Protein AF-A0A6V7Y7Z0-F1 (afdb_monomer_lite)

Organism: Meloidogyne enterolobii (NCBI:txid390850)

Structure (mmCIF, N/CA/C/O backbone):
data_AF-A0A6V7Y7Z0-F1
#
_entry.id   AF-A0A6V7Y7Z0-F1
#
loop_
_atom_site.group_PDB
_atom_site.id
_atom_site.type_symbol
_atom_site.label_atom_id
_atom_site.label_alt_id
_atom_site.label_comp_id
_atom_site.label_asym_id
_atom_site.label_entity_id
_atom_site.label_seq_id
_atom_site.pdbx_PDB_ins_code
_atom_site.Cartn_x
_atom_site.Cartn_y
_atom_site.Cartn_z
_atom_site.occupancy
_atom_site.B_iso_or_equiv
_atom_site.auth_seq_id
_atom_site.auth_comp_id
_atom_site.auth_asym_id
_atom_site.auth_atom_id
_atom_site.pdbx_PDB_model_num
ATOM 1 N N . MET A 1 1 ? 70.820 -43.235 -11.744 1.00 41.34 1 MET A N 1
ATOM 2 C CA . MET A 1 1 ? 70.240 -43.728 -13.013 1.00 41.34 1 MET A CA 1
ATOM 3 C C . MET A 1 1 ? 69.602 -45.081 -12.710 1.00 41.34 1 MET A C 1
ATOM 5 O O . MET A 1 1 ? 70.331 -46.052 -12.617 1.00 41.34 1 MET A O 1
ATOM 9 N N . VAL A 1 2 ? 68.327 -45.214 -12.329 1.00 32.12 2 VAL A N 1
ATOM 10 C CA . VAL A 1 2 ? 67.150 -44.321 -12.453 1.00 32.12 2 VAL A CA 1
ATOM 11 C C . VAL A 1 2 ? 66.688 -44.139 -13.906 1.00 32.12 2 VAL A C 1
ATOM 13 O O . VAL A 1 2 ? 67.214 -43.242 -14.552 1.00 32.12 2 VAL A O 1
ATOM 16 N N . ILE A 1 3 ? 65.681 -44.950 -14.305 1.00 35.16 3 ILE A N 1
ATOM 17 C CA . ILE A 1 3 ? 64.630 -44.730 -15.344 1.00 35.16 3 ILE A CA 1
ATOM 18 C C . ILE A 1 3 ? 65.169 -44.619 -16.805 1.00 35.16 3 ILE A C 1
ATOM 20 O O . ILE A 1 3 ? 66.215 -44.027 -17.017 1.00 35.16 3 ILE A O 1
ATOM 24 N N . LEU A 1 4 ? 64.599 -45.189 -17.885 1.00 36.03 4 LEU A N 1
ATOM 25 C CA . LEU A 1 4 ? 63.265 -45.729 -18.252 1.00 36.03 4 LEU A CA 1
ATOM 26 C C . LEU A 1 4 ? 63.458 -46.990 -19.154 1.00 36.03 4 LEU A C 1
ATOM 28 O O . LEU A 1 4 ? 64.389 -46.967 -19.951 1.00 36.03 4 LEU A O 1
ATOM 32 N N . VAL A 1 5 ? 62.765 -48.147 -19.130 1.00 39.31 5 VAL A N 1
ATOM 33 C CA . VAL A 1 5 ? 61.527 -48.704 -18.510 1.00 39.31 5 VAL A CA 1
ATOM 34 C C . VAL A 1 5 ? 60.230 -48.600 -19.353 1.00 39.31 5 VAL A C 1
ATOM 36 O O . VAL A 1 5 ? 59.645 -47.532 -19.426 1.00 39.31 5 VAL A O 1
ATOM 39 N N . LEU A 1 6 ? 59.727 -49.749 -19.857 1.00 35.59 6 LEU A N 1
ATOM 40 C CA . LEU A 1 6 ? 58.542 -49.958 -20.741 1.00 35.59 6 LEU A CA 1
ATOM 41 C C . LEU A 1 6 ? 58.759 -49.516 -22.209 1.00 35.59 6 LEU A C 1
ATOM 43 O O . LEU A 1 6 ? 59.281 -48.438 -22.451 1.00 35.59 6 LEU A O 1
ATOM 47 N N . ALA A 1 7 ? 58.460 -50.281 -23.270 1.00 37.00 7 ALA A N 1
ATOM 48 C CA . ALA A 1 7 ? 57.696 -51.525 -23.488 1.00 37.00 7 ALA A CA 1
ATOM 49 C C . ALA A 1 7 ? 56.153 -51.418 -23.447 1.00 37.00 7 ALA A C 1
ATOM 51 O O . ALA A 1 7 ? 55.533 -51.676 -22.422 1.00 37.00 7 ALA A O 1
ATOM 52 N N . LEU A 1 8 ? 55.564 -51.130 -24.617 1.00 34.47 8 LEU A N 1
ATOM 53 C CA . LEU A 1 8 ? 54.189 -51.431 -25.057 1.00 34.47 8 LEU A CA 1
ATOM 54 C C . LEU A 1 8 ? 54.272 -51.625 -26.590 1.00 34.47 8 LEU A C 1
ATOM 56 O O . LEU A 1 8 ? 54.704 -50.728 -27.302 1.00 34.47 8 LEU A O 1
ATOM 60 N N . ALA A 1 9 ? 54.190 -52.866 -27.071 1.00 34.31 9 ALA A N 1
ATOM 61 C CA . ALA A 1 9 ? 52.976 -53.473 -27.633 1.00 34.31 9 ALA A CA 1
ATOM 62 C C . ALA A 1 9 ? 52.676 -53.037 -29.085 1.00 34.31 9 ALA A C 1
ATOM 64 O O . ALA A 1 9 ? 52.135 -51.965 -29.334 1.00 34.31 9 ALA A O 1
ATOM 65 N N . ALA A 1 10 ? 52.991 -53.919 -30.041 1.00 41.44 10 ALA A N 1
ATOM 66 C CA . ALA A 1 10 ? 52.430 -53.870 -31.392 1.00 41.44 10 ALA A CA 1
ATOM 67 C C . ALA A 1 10 ? 50.951 -54.313 -31.371 1.00 41.44 10 ALA A C 1
ATOM 69 O O . ALA A 1 10 ? 50.526 -55.002 -30.438 1.00 41.44 10 ALA A O 1
ATOM 70 N N . PRO A 1 11 ? 50.187 -54.002 -32.429 1.00 41.03 11 PRO A N 1
ATOM 71 C CA . PRO A 1 11 ? 49.983 -55.060 -33.423 1.00 41.03 11 PRO A CA 1
ATOM 72 C C . PRO A 1 11 ? 50.151 -54.597 -34.880 1.00 41.03 11 PRO A C 1
ATOM 74 O O . PRO A 1 11 ? 50.163 -53.410 -35.193 1.00 41.03 11 PRO A O 1
ATOM 77 N N . LEU A 1 12 ? 50.241 -55.573 -35.789 1.00 49.00 12 LEU A N 1
ATOM 78 C CA . LEU A 1 12 ? 49.920 -55.365 -37.204 1.00 49.00 12 LEU A CA 1
ATOM 79 C C . LEU A 1 12 ? 48.412 -55.104 -37.354 1.00 49.00 12 LEU A C 1
ATOM 81 O O . LEU A 1 12 ? 47.634 -55.677 -36.596 1.00 49.00 12 LEU A O 1
ATOM 85 N N . GLN A 1 13 ? 48.056 -54.367 -38.415 1.00 44.72 13 GLN A N 1
ATOM 86 C CA . GLN A 1 13 ? 46.733 -54.101 -39.026 1.00 44.72 13 GLN A CA 1
ATOM 87 C C . GLN A 1 13 ? 46.497 -52.579 -39.133 1.00 44.72 13 GLN A C 1
ATOM 89 O O . GLN A 1 13 ? 46.635 -51.871 -38.146 1.00 44.72 13 GLN A O 1
ATOM 94 N N . ALA A 1 14 ? 46.168 -52.009 -40.295 1.00 41.22 14 ALA A N 1
ATOM 95 C CA . ALA A 1 14 ? 46.065 -52.602 -41.629 1.00 41.22 14 ALA A CA 1
ATOM 96 C C . ALA A 1 14 ? 46.715 -51.693 -42.681 1.00 41.22 14 ALA A C 1
ATOM 98 O O . ALA A 1 14 ? 46.620 -50.472 -42.604 1.00 41.22 14 ALA A O 1
ATOM 99 N N . ILE A 1 15 ? 47.331 -52.300 -43.701 1.00 50.62 15 ILE A N 1
ATOM 100 C CA . ILE A 1 15 ? 47.525 -51.608 -44.976 1.00 50.62 15 ILE A CA 1
ATOM 101 C C . ILE A 1 15 ? 46.141 -51.562 -45.615 1.00 50.62 15 ILE A C 1
ATOM 103 O O . ILE A 1 15 ? 45.630 -52.605 -46.036 1.00 50.62 15 ILE A O 1
ATOM 107 N N . GLU A 1 16 ? 45.527 -50.382 -45.662 1.00 51.97 16 GLU A N 1
ATOM 108 C CA . GLU A 1 16 ? 44.295 -50.188 -46.417 1.00 51.97 16 GLU A CA 1
ATOM 109 C C . GLU A 1 16 ? 44.571 -50.508 -47.886 1.00 51.97 16 GLU A C 1
ATOM 111 O O . GLU A 1 16 ? 45.252 -49.775 -48.605 1.00 51.97 16 GLU A O 1
ATOM 116 N N . ARG A 1 17 ? 44.042 -51.645 -48.346 1.00 51.94 17 ARG A N 1
ATOM 117 C CA . ARG A 1 17 ? 43.914 -51.897 -49.776 1.00 51.94 17 ARG A CA 1
ATOM 118 C C . ARG A 1 17 ? 42.907 -50.882 -50.292 1.00 51.94 17 ARG A C 1
ATOM 120 O O . ARG A 1 17 ? 41.715 -51.067 -50.054 1.00 51.94 17 ARG A O 1
ATOM 127 N N . LEU A 1 18 ? 43.399 -49.843 -50.972 1.00 58.41 18 LEU A N 1
ATOM 128 C CA . LEU A 1 18 ? 42.583 -48.903 -51.741 1.00 58.41 18 LEU A CA 1
ATOM 129 C C . LEU A 1 18 ? 41.488 -49.690 -52.461 1.00 58.41 18 LEU A C 1
ATOM 131 O O . LEU A 1 18 ? 41.782 -50.568 -53.279 1.00 58.41 18 LEU A O 1
ATOM 135 N N . SER A 1 19 ? 40.238 -49.438 -52.081 1.00 65.62 19 SER A N 1
ATOM 136 C CA . SER A 1 19 ? 39.100 -50.167 -52.616 1.00 65.62 19 SER A CA 1
ATOM 137 C C . SER A 1 19 ? 39.029 -49.905 -54.115 1.00 65.62 19 SER A C 1
ATOM 139 O O . SER A 1 19 ? 38.982 -48.758 -54.557 1.00 65.62 19 SER A O 1
ATOM 141 N N . ILE A 1 20 ? 39.060 -50.982 -54.905 1.00 69.44 20 ILE A N 1
ATOM 142 C CA . ILE A 1 20 ? 38.926 -50.884 -56.360 1.00 69.44 20 ILE A CA 1
ATOM 143 C C . ILE A 1 20 ? 37.585 -50.183 -56.620 1.00 69.44 20 ILE A C 1
ATOM 145 O O . ILE A 1 20 ? 36.557 -50.694 -56.160 1.00 69.44 20 ILE A O 1
ATOM 149 N N . PRO A 1 21 ? 37.570 -49.006 -57.275 1.00 70.06 21 PRO A N 1
ATOM 150 C CA . PRO A 1 21 ? 36.359 -48.213 -57.393 1.00 70.06 21 PRO A CA 1
ATOM 151 C C . PRO A 1 21 ? 35.306 -49.013 -58.151 1.00 70.06 21 PRO A C 1
ATOM 153 O O . PRO A 1 21 ? 35.575 -49.555 -59.222 1.00 70.06 21 PRO A O 1
ATOM 156 N N . GLN A 1 22 ? 34.100 -49.071 -57.585 1.00 75.75 22 GLN A N 1
ATOM 157 C CA . GLN A 1 22 ? 33.005 -49.913 -58.078 1.00 75.75 22 GLN A CA 1
ATOM 158 C C . GLN A 1 22 ? 32.595 -49.572 -59.525 1.00 75.75 22 GLN A C 1
ATOM 160 O O . GLN A 1 22 ? 32.042 -50.416 -60.225 1.00 75.75 22 GLN A O 1
ATOM 165 N N . TYR A 1 23 ? 32.943 -48.362 -59.975 1.00 78.88 23 TYR A N 1
ATOM 166 C CA . TYR A 1 23 ? 32.892 -47.907 -61.360 1.00 78.88 23 TYR A CA 1
ATOM 167 C C . TYR A 1 23 ? 34.239 -47.241 -61.712 1.00 78.88 23 TYR A C 1
ATOM 169 O O . TYR A 1 23 ? 34.466 -46.091 -61.325 1.00 78.88 23 TYR A O 1
ATOM 177 N N . PRO A 1 24 ? 35.171 -47.931 -62.398 1.00 77.94 24 PRO A N 1
ATOM 178 C CA . PRO A 1 24 ? 36.427 -47.323 -62.828 1.00 77.94 24 PRO A CA 1
ATOM 179 C C . PRO A 1 24 ? 36.167 -46.337 -63.975 1.00 77.94 24 PRO A C 1
ATOM 181 O O . PRO A 1 24 ? 35.828 -46.736 -65.089 1.00 77.94 24 PRO A O 1
ATOM 184 N N . MET A 1 25 ? 36.328 -45.039 -63.712 1.00 80.00 25 MET A N 1
ATOM 185 C CA . MET A 1 25 ? 36.209 -44.009 -64.748 1.00 80.00 25 MET A CA 1
ATOM 186 C C . MET A 1 25 ? 37.423 -44.044 -65.683 1.00 80.00 25 MET A C 1
ATOM 188 O O . MET A 1 25 ? 38.564 -43.931 -65.235 1.00 80.00 25 MET A O 1
ATOM 192 N N . ILE A 1 26 ? 37.175 -44.175 -66.987 1.00 79.31 26 ILE A N 1
ATOM 193 C CA . ILE A 1 26 ? 38.209 -44.128 -68.025 1.00 79.31 26 ILE A CA 1
ATOM 194 C C . ILE A 1 26 ? 38.273 -42.700 -68.573 1.00 79.31 26 ILE A C 1
ATOM 196 O O . ILE A 1 26 ? 37.369 -42.256 -69.277 1.00 79.31 26 ILE A O 1
ATOM 200 N N . CYS A 1 27 ? 39.348 -41.976 -68.264 1.00 77.75 27 CYS A N 1
ATOM 201 C CA . CYS A 1 27 ? 39.584 -40.642 -68.811 1.00 77.75 27 CYS A CA 1
ATOM 202 C C . CYS A 1 27 ? 40.038 -40.741 -70.276 1.00 77.75 27 CYS A C 1
ATOM 204 O O . CYS A 1 27 ? 41.195 -41.069 -70.544 1.00 77.75 27 CYS A O 1
ATOM 206 N N . GLN A 1 28 ? 39.149 -40.445 -71.229 1.00 74.69 28 GLN A N 1
ATOM 207 C CA . GLN A 1 28 ? 39.512 -40.354 -72.645 1.00 74.69 28 GLN A CA 1
ATOM 208 C C . GLN A 1 28 ? 40.431 -39.141 -72.866 1.00 74.69 28 GLN A C 1
ATOM 210 O O . GLN A 1 28 ? 40.042 -37.999 -72.643 1.00 74.69 28 GLN A O 1
ATOM 215 N N . THR A 1 29 ? 41.669 -39.393 -73.296 1.00 70.50 29 THR A N 1
ATOM 216 C CA . THR A 1 29 ? 42.688 -38.362 -73.586 1.00 70.50 29 THR A CA 1
ATOM 217 C C . THR A 1 29 ? 42.566 -37.765 -74.993 1.00 70.50 29 THR A C 1
ATOM 219 O O . THR A 1 29 ? 43.291 -36.838 -75.357 1.00 70.50 29 THR A O 1
ATOM 222 N N . GLU A 1 30 ? 41.646 -38.298 -75.791 1.00 67.62 30 GLU A N 1
ATOM 223 C CA . GLU A 1 30 ? 41.323 -37.850 -77.139 1.00 67.62 30 GLU A CA 1
ATOM 224 C C . GLU A 1 30 ? 40.559 -36.516 -77.089 1.00 67.62 30 GLU A C 1
ATOM 226 O O . GLU A 1 30 ? 39.599 -36.363 -76.335 1.00 67.62 30 GLU A O 1
ATOM 231 N N . LYS A 1 31 ? 40.993 -35.519 -77.871 1.00 64.88 31 LYS A N 1
ATOM 232 C CA . LYS A 1 31 ? 40.531 -34.125 -77.735 1.00 64.88 31 LYS A CA 1
ATOM 233 C C . LYS A 1 31 ? 39.130 -33.873 -78.312 1.00 64.88 31 LYS A C 1
ATOM 235 O O . LYS A 1 31 ? 38.984 -33.158 -79.302 1.00 64.88 31 LYS A O 1
ATOM 240 N N . GLN A 1 32 ? 38.089 -34.356 -77.638 1.00 64.00 32 GLN A N 1
ATOM 241 C CA . GLN A 1 32 ? 36.753 -33.764 -77.748 1.00 64.00 32 GLN A CA 1
ATOM 242 C C . GLN A 1 32 ? 36.715 -32.479 -76.906 1.00 64.00 32 GLN A C 1
ATOM 244 O O . GLN A 1 32 ? 36.566 -32.507 -75.686 1.00 64.00 32 GLN A O 1
ATOM 249 N N . SER A 1 33 ? 36.943 -31.334 -77.553 1.00 61.06 33 SER A N 1
ATOM 250 C CA . SER A 1 33 ? 37.270 -30.066 -76.890 1.00 61.06 33 SER A CA 1
ATOM 251 C C . SER A 1 33 ? 36.059 -29.332 -76.296 1.00 61.06 33 SER A C 1
ATOM 253 O O . SER A 1 33 ? 35.708 -28.240 -76.743 1.00 61.06 33 SER A O 1
ATOM 255 N N . THR A 1 34 ? 35.447 -29.894 -75.251 1.00 67.62 34 THR A N 1
ATOM 256 C CA . THR A 1 34 ? 34.579 -29.118 -74.348 1.00 67.62 34 THR A CA 1
ATOM 257 C C . THR A 1 34 ? 35.452 -28.330 -73.369 1.00 67.62 34 THR A C 1
ATOM 259 O O . THR A 1 34 ? 35.847 -28.815 -72.311 1.00 67.62 34 THR A O 1
ATOM 262 N N . LEU A 1 35 ? 35.828 -27.110 -73.763 1.00 73.31 35 LEU A N 1
ATOM 263 C CA . LEU A 1 35 ? 36.570 -26.196 -72.897 1.00 73.31 35 LEU A CA 1
ATOM 264 C C . LEU A 1 35 ? 35.603 -25.555 -71.893 1.00 73.31 35 LEU A C 1
ATOM 266 O O . LEU A 1 35 ? 34.873 -24.629 -72.236 1.00 73.31 35 LEU A O 1
ATOM 270 N N . TRP A 1 36 ? 35.620 -26.039 -70.655 1.00 70.69 36 TRP A N 1
ATOM 271 C CA . TRP A 1 36 ? 34.902 -25.418 -69.545 1.00 70.69 36 TRP A CA 1
ATOM 272 C C . TRP A 1 36 ? 35.808 -24.385 -68.872 1.00 70.69 36 TRP A C 1
ATOM 274 O O . TRP A 1 36 ? 36.784 -24.747 -68.215 1.00 70.69 36 TRP A O 1
ATOM 284 N N . SER A 1 37 ? 35.496 -23.099 -69.031 1.00 75.25 37 SER A N 1
ATOM 285 C CA . SER A 1 37 ? 36.007 -22.065 -68.131 1.00 75.25 37 SER A CA 1
ATOM 286 C C . SER A 1 37 ? 35.252 -22.129 -66.803 1.00 75.25 37 SER A C 1
ATOM 288 O O . SER A 1 37 ? 34.061 -22.448 -66.771 1.00 75.25 37 SER A O 1
ATOM 290 N N . LEU A 1 38 ? 35.921 -21.784 -65.702 1.00 76.44 38 LEU A N 1
ATOM 291 C CA . LEU A 1 38 ? 35.197 -21.389 -64.494 1.00 76.44 38 LEU A CA 1
ATOM 292 C C . LEU A 1 38 ? 34.403 -20.105 -64.820 1.00 76.44 38 LEU A C 1
ATOM 294 O O . LEU A 1 38 ? 34.874 -19.310 -65.639 1.00 76.44 38 LEU A O 1
ATOM 298 N N . PRO A 1 39 ? 33.209 -19.898 -64.239 1.00 75.31 39 PRO A N 1
ATOM 299 C CA . PRO A 1 39 ? 32.510 -18.625 -64.370 1.00 75.31 39 PRO A CA 1
ATOM 300 C C . PRO A 1 39 ? 33.326 -17.513 -63.701 1.00 75.31 39 PRO A C 1
ATOM 302 O O . PRO A 1 39 ? 33.939 -17.739 -62.655 1.00 75.31 39 PRO A O 1
ATOM 305 N N . ASP A 1 40 ? 33.317 -16.319 -64.291 1.00 74.81 40 ASP A N 1
ATOM 306 C CA . ASP A 1 40 ? 33.961 -15.149 -63.695 1.00 74.81 40 ASP A CA 1
ATOM 307 C C . ASP A 1 40 ? 33.332 -14.795 -62.337 1.00 74.81 40 ASP A C 1
ATOM 309 O O . ASP A 1 40 ? 32.132 -14.982 -62.111 1.00 74.81 40 ASP A O 1
ATOM 313 N N . MET A 1 41 ? 34.154 -14.258 -61.431 1.00 69.44 41 MET A N 1
ATOM 314 C CA . MET A 1 41 ? 33.727 -13.822 -60.100 1.00 69.44 41 MET A CA 1
ATOM 315 C C . MET A 1 41 ? 32.654 -12.732 -60.221 1.00 69.44 41 MET A C 1
ATOM 317 O O . MET A 1 41 ? 32.954 -11.599 -60.596 1.00 69.44 41 MET A O 1
ATOM 321 N N . THR A 1 42 ? 31.403 -13.043 -59.878 1.00 73.12 42 THR A N 1
ATOM 322 C CA . THR A 1 42 ? 30.334 -12.037 -59.830 1.00 73.12 42 THR A CA 1
ATOM 323 C C . THR A 1 42 ? 30.600 -11.031 -58.715 1.00 73.12 42 THR A C 1
ATOM 325 O O . THR A 1 42 ? 30.832 -11.438 -57.572 1.00 73.12 42 THR A O 1
ATOM 328 N N . ASP A 1 43 ? 30.501 -9.734 -59.019 1.00 73.94 43 ASP A N 1
ATOM 329 C CA . ASP A 1 43 ? 30.680 -8.663 -58.036 1.00 73.94 43 ASP A CA 1
ATOM 330 C C . ASP A 1 43 ? 29.840 -8.889 -56.772 1.00 73.94 43 ASP A C 1
ATOM 332 O O . ASP A 1 43 ? 28.630 -9.129 -56.818 1.00 73.94 43 ASP A O 1
ATOM 336 N N . CYS A 1 44 ? 30.489 -8.774 -55.612 1.00 70.88 44 CYS A N 1
ATOM 337 C CA . CYS A 1 44 ? 29.811 -8.886 -54.327 1.00 70.88 44 CYS A CA 1
ATOM 338 C C . CYS A 1 44 ? 28.761 -7.769 -54.193 1.00 70.88 44 CYS A C 1
ATOM 340 O O . CYS A 1 44 ? 29.135 -6.596 -54.301 1.00 70.88 44 CYS A O 1
ATOM 342 N N . PRO A 1 45 ? 27.487 -8.074 -53.869 1.00 70.56 45 PRO A N 1
ATOM 343 C CA . PRO A 1 45 ? 26.470 -7.045 -53.695 1.00 70.56 45 PRO A CA 1
ATOM 344 C C . PRO A 1 45 ? 26.909 -6.066 -52.603 1.00 70.56 45 PRO A C 1
ATOM 346 O O . PRO A 1 45 ? 27.194 -6.455 -51.467 1.00 70.56 45 PRO A O 1
ATOM 349 N N . ILE A 1 46 ? 27.001 -4.784 -52.959 1.00 67.69 46 ILE A N 1
ATOM 350 C CA . ILE A 1 46 ? 27.423 -3.724 -52.044 1.00 67.69 46 ILE A CA 1
ATOM 351 C C . ILE A 1 46 ? 26.229 -3.402 -51.133 1.00 67.69 46 ILE A C 1
ATOM 353 O O . ILE A 1 46 ? 25.240 -2.858 -51.623 1.00 67.69 46 ILE A O 1
ATOM 357 N N . PRO A 1 47 ? 26.277 -3.703 -49.818 1.00 58.69 47 PRO A N 1
ATOM 358 C CA . PRO A 1 47 ? 25.184 -3.350 -48.926 1.00 58.69 47 PRO A CA 1
ATOM 359 C C . PRO A 1 47 ? 25.125 -1.832 -48.777 1.00 58.69 47 PRO A C 1
ATOM 361 O O . PRO A 1 47 ? 26.007 -1.232 -48.162 1.00 58.69 47 PRO A O 1
ATOM 364 N N . SER A 1 48 ? 24.062 -1.227 -49.301 1.00 61.25 48 SER A N 1
ATOM 365 C CA . SER A 1 48 ? 23.736 0.181 -49.099 1.00 61.25 48 SER A CA 1
ATOM 366 C C . SER A 1 48 ? 22.626 0.374 -48.055 1.00 61.25 48 SER A C 1
ATOM 368 O O . SER A 1 48 ? 21.483 0.654 -48.414 1.00 61.25 48 SER A O 1
ATOM 370 N N . PRO A 1 49 ? 22.946 0.310 -46.754 1.00 55.22 49 PRO A N 1
ATOM 371 C CA . PRO A 1 49 ? 22.255 1.108 -45.760 1.00 55.22 49 PRO A CA 1
ATOM 372 C C . PRO A 1 49 ? 23.181 2.242 -45.308 1.00 55.22 49 PRO A C 1
ATOM 374 O O . PRO A 1 49 ? 24.272 2.016 -44.783 1.00 55.22 49 PRO A O 1
ATOM 377 N N . ASN A 1 50 ? 2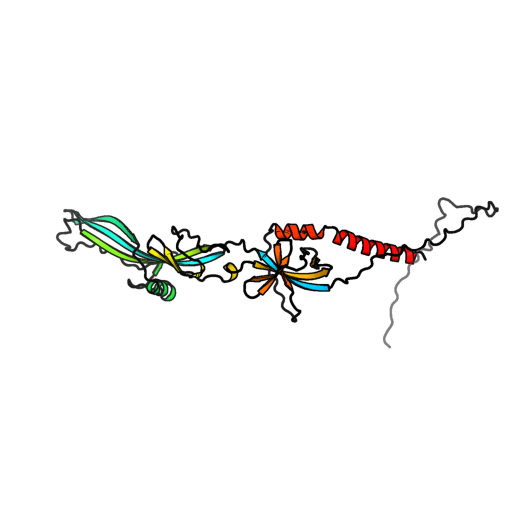2.735 3.483 -45.497 1.00 49.78 50 ASN A N 1
ATOM 378 C CA . ASN A 1 50 ? 23.402 4.660 -44.946 1.00 49.78 50 ASN A CA 1
ATOM 379 C C . ASN A 1 50 ? 23.063 4.765 -43.447 1.00 49.78 50 ASN A C 1
ATOM 381 O O . ASN A 1 50 ? 22.202 5.549 -43.053 1.00 49.78 50 ASN A O 1
ATOM 385 N N . ILE A 1 51 ? 23.665 3.893 -42.626 1.00 52.50 51 ILE A N 1
ATOM 386 C CA . ILE A 1 51 ? 23.381 3.780 -41.187 1.00 52.50 51 ILE A CA 1
ATOM 387 C C . ILE A 1 51 ? 23.938 5.015 -40.463 1.00 52.50 51 ILE A C 1
ATOM 389 O O . ILE A 1 51 ? 25.066 5.020 -39.974 1.00 52.50 51 ILE A O 1
ATOM 393 N N . SER A 1 52 ? 23.127 6.069 -40.380 1.00 54.84 52 SER A N 1
ATOM 394 C CA . SER A 1 52 ? 23.451 7.318 -39.681 1.00 54.84 52 SER A CA 1
ATOM 395 C C . SER A 1 52 ? 23.540 7.163 -38.159 1.00 54.84 52 SER A C 1
ATOM 397 O O . SER A 1 52 ? 24.101 8.029 -37.482 1.00 54.84 52 SER A O 1
ATOM 399 N N . HIS A 1 53 ? 22.969 6.091 -37.599 1.00 62.38 53 HIS A N 1
ATOM 400 C CA . HIS A 1 53 ? 22.780 5.921 -36.160 1.00 62.38 53 HIS A CA 1
ATOM 401 C C . HIS A 1 53 ? 23.258 4.544 -35.687 1.00 62.38 53 HIS A C 1
ATOM 403 O O . HIS A 1 53 ? 22.712 3.508 -36.055 1.00 62.38 53 HIS A O 1
ATOM 409 N N . VAL A 1 54 ? 24.288 4.543 -34.838 1.00 74.19 54 VAL A N 1
ATOM 410 C CA . VAL A 1 54 ? 24.779 3.345 -34.143 1.00 74.19 54 VAL A CA 1
ATOM 411 C C . VAL A 1 54 ? 23.906 3.101 -32.903 1.00 74.19 54 VAL A C 1
ATOM 413 O O . VAL A 1 54 ? 23.679 4.052 -32.151 1.00 74.19 54 VAL A O 1
ATOM 416 N N . PRO A 1 55 ? 23.431 1.866 -32.641 1.00 80.06 55 PRO A N 1
ATOM 417 C CA . PRO A 1 55 ? 22.607 1.569 -31.470 1.00 80.06 55 PRO A CA 1
ATOM 418 C C . PRO A 1 55 ? 23.356 1.832 -30.154 1.00 80.06 55 PRO A C 1
ATOM 420 O O . PRO A 1 55 ? 24.429 1.279 -29.907 1.00 80.06 55 PRO A O 1
ATOM 423 N N . ILE A 1 56 ? 22.770 2.654 -29.281 1.00 86.19 56 ILE A N 1
ATOM 424 C CA . ILE A 1 56 ? 23.381 3.085 -28.016 1.00 86.19 56 ILE A CA 1
ATOM 425 C C . ILE A 1 56 ? 22.912 2.173 -26.879 1.00 86.19 56 ILE A C 1
ATOM 427 O O . ILE A 1 56 ? 21.721 2.141 -26.572 1.00 86.19 56 ILE A O 1
ATOM 431 N N . SER A 1 57 ? 23.825 1.478 -26.196 1.00 87.38 57 SER A N 1
ATOM 432 C CA . SER A 1 57 ? 23.478 0.691 -25.002 1.00 87.38 57 SER A CA 1
ATOM 433 C C . SER A 1 57 ? 22.932 1.579 -23.873 1.00 87.38 57 SER A C 1
ATOM 435 O O . SER A 1 57 ? 23.624 2.475 -23.387 1.00 87.38 57 SER A O 1
ATOM 437 N N . GLN A 1 58 ? 21.704 1.309 -23.425 1.00 89.88 58 GLN A N 1
ATOM 438 C CA . GLN A 1 58 ? 21.005 2.033 -22.361 1.00 89.88 58 GLN A CA 1
ATOM 439 C C . GLN A 1 58 ? 20.300 1.058 -21.411 1.00 89.88 58 GLN A C 1
ATOM 441 O O . GLN A 1 58 ? 19.398 0.327 -21.815 1.00 89.88 58 GLN A O 1
ATOM 446 N N . THR A 1 59 ? 20.650 1.108 -20.126 1.00 91.75 59 THR A N 1
ATOM 447 C CA . THR A 1 59 ? 19.905 0.435 -19.053 1.00 91.75 59 THR A CA 1
ATOM 448 C C . THR A 1 59 ? 18.668 1.270 -18.692 1.00 91.75 59 THR A C 1
ATOM 450 O O . THR A 1 59 ? 18.814 2.431 -18.297 1.00 91.75 59 THR A O 1
ATOM 453 N N . ARG A 1 60 ? 17.455 0.710 -18.776 1.00 92.44 60 ARG A N 1
ATOM 454 C CA . ARG A 1 60 ? 16.207 1.393 -18.375 1.00 92.44 60 ARG A CA 1
ATOM 455 C C . ARG A 1 60 ? 15.546 0.688 -17.188 1.00 92.44 60 ARG A C 1
ATOM 457 O O . ARG A 1 60 ? 15.425 -0.535 -17.150 1.00 92.44 60 ARG A O 1
ATOM 464 N N . ASN A 1 61 ? 15.106 1.471 -16.203 1.00 93.75 61 ASN A N 1
ATOM 465 C CA . ASN A 1 61 ? 14.035 1.044 -15.300 1.00 93.75 61 ASN A CA 1
ATOM 466 C C . ASN A 1 61 ? 12.726 1.139 -16.098 1.00 93.75 61 ASN A C 1
ATOM 468 O O . ASN A 1 61 ? 12.496 2.190 -16.700 1.00 93.75 61 ASN A O 1
ATOM 472 N N . VAL A 1 62 ? 11.882 0.106 -16.084 1.00 92.81 62 VAL A N 1
ATOM 473 C CA . VAL A 1 62 ? 10.553 0.137 -16.727 1.00 92.81 62 VAL A CA 1
ATOM 474 C C . VAL A 1 62 ? 9.471 0.029 -15.653 1.00 92.81 62 VAL A C 1
ATOM 476 O O . VAL A 1 62 ? 9.647 -0.659 -14.642 1.00 92.81 62 VAL A O 1
ATOM 479 N N . TYR A 1 63 ? 8.375 0.749 -15.868 1.00 92.50 63 TYR A N 1
ATOM 480 C CA . TYR A 1 63 ? 7.238 0.889 -14.973 1.00 92.50 63 TYR A CA 1
ATOM 481 C C . TYR A 1 63 ? 5.940 0.700 -15.772 1.00 92.50 63 TYR A C 1
ATOM 483 O O . TYR A 1 63 ? 5.814 1.231 -16.878 1.00 92.50 63 TYR A O 1
ATOM 491 N N . MET A 1 64 ? 4.973 -0.018 -15.202 1.00 91.25 64 MET A N 1
ATOM 492 C CA . MET A 1 64 ? 3.610 -0.116 -15.741 1.00 91.25 64 MET A CA 1
ATOM 493 C C . MET A 1 64 ? 2.664 0.814 -14.978 1.00 91.25 64 MET A C 1
ATOM 495 O O . MET A 1 64 ? 3.012 1.283 -13.893 1.00 91.25 64 MET A O 1
ATOM 499 N N . LEU A 1 65 ? 1.497 1.115 -15.554 1.00 91.12 65 LEU A N 1
ATOM 500 C CA . LEU A 1 65 ? 0.434 1.828 -14.839 1.00 91.12 65 LEU A CA 1
ATOM 501 C C . LEU A 1 65 ? 0.010 1.032 -13.599 1.00 91.12 65 LEU A C 1
ATOM 503 O O . LEU A 1 65 ? 0.023 -0.194 -13.616 1.00 91.12 65 LEU A O 1
ATOM 507 N N . ASN A 1 66 ? -0.344 1.734 -12.529 1.00 90.44 66 ASN A N 1
ATOM 508 C CA . ASN A 1 66 ? -0.736 1.117 -11.273 1.00 90.44 66 ASN A CA 1
ATOM 509 C C . ASN A 1 66 ? -2.222 0.730 -11.292 1.00 90.44 66 ASN A C 1
ATOM 511 O O . ASN A 1 66 ? -3.092 1.572 -11.083 1.00 90.44 66 ASN A O 1
ATOM 515 N N . ASP A 1 67 ? -2.490 -0.544 -11.566 1.00 87.19 67 ASP A N 1
ATOM 516 C CA . ASP A 1 67 ? -3.810 -1.185 -11.543 1.00 87.19 67 ASP A CA 1
ATOM 517 C C . ASP A 1 67 ? -4.010 -2.106 -10.320 1.00 87.19 67 ASP A C 1
ATOM 519 O O . ASP A 1 67 ? -5.072 -2.708 -10.154 1.00 87.19 67 ASP A O 1
ATOM 523 N N . LEU A 1 68 ? -3.010 -2.200 -9.435 1.00 88.00 68 LEU A N 1
ATOM 524 C CA . LEU A 1 68 ? -3.006 -3.138 -8.315 1.00 88.00 68 LEU A CA 1
ATOM 525 C C . LEU A 1 68 ? -3.996 -2.755 -7.206 1.00 88.00 68 LEU A C 1
ATOM 527 O O . LEU A 1 68 ? -4.152 -1.587 -6.840 1.00 88.00 68 LEU A O 1
ATOM 531 N N . GLU A 1 69 ? -4.606 -3.777 -6.607 1.00 88.94 69 GLU A N 1
ATOM 532 C CA . GLU A 1 69 ? -5.333 -3.664 -5.344 1.00 88.94 69 GLU A CA 1
ATOM 533 C C . GLU A 1 69 ? -4.348 -3.743 -4.167 1.00 88.94 69 GLU A C 1
ATOM 535 O O . GLU A 1 69 ? -3.662 -4.747 -3.964 1.00 88.94 69 GLU A O 1
ATOM 540 N N . TYR A 1 70 ? -4.270 -2.678 -3.370 1.00 90.00 70 TYR A N 1
ATOM 541 C CA . TYR A 1 70 ? -3.413 -2.612 -2.190 1.00 90.00 70 TYR A CA 1
ATOM 542 C C . TYR A 1 70 ? -4.185 -3.019 -0.935 1.00 90.00 70 TYR A C 1
ATOM 544 O O . TYR A 1 70 ? -4.779 -2.172 -0.265 1.00 90.00 70 TYR A O 1
ATOM 552 N N . THR A 1 71 ? -4.136 -4.305 -0.587 1.00 91.50 71 THR A N 1
ATOM 553 C CA . THR A 1 71 ? -4.563 -4.797 0.730 1.00 91.50 71 THR A CA 1
ATOM 554 C C . THR A 1 71 ? -3.543 -4.408 1.799 1.00 91.50 71 THR A C 1
ATOM 556 O O . THR A 1 71 ? -2.424 -4.922 1.833 1.00 91.50 71 THR A O 1
ATOM 559 N N . THR A 1 72 ? -3.942 -3.532 2.719 1.00 93.06 72 THR A N 1
ATOM 560 C CA . THR A 1 72 ? -3.169 -3.195 3.923 1.00 93.06 72 THR A CA 1
ATOM 561 C C . THR A 1 72 ? -3.774 -3.810 5.173 1.00 93.06 72 THR A C 1
ATOM 563 O O . THR A 1 72 ? -4.992 -3.924 5.306 1.00 93.06 72 THR A O 1
ATOM 566 N N . GLN A 1 73 ? -2.907 -4.195 6.112 1.00 93.50 73 GLN A N 1
ATOM 567 C CA . GLN A 1 73 ? -3.328 -4.604 7.448 1.00 93.50 73 GLN A CA 1
ATOM 568 C C . GLN A 1 73 ? -3.552 -3.357 8.309 1.00 93.50 73 GLN A C 1
ATOM 570 O O . GLN A 1 73 ? -2.698 -2.471 8.390 1.00 93.50 73 GLN A O 1
ATOM 575 N N . GLY A 1 74 ? -4.702 -3.307 8.966 1.00 94.06 74 GLY A N 1
ATOM 576 C CA . GLY A 1 74 ? -5.090 -2.271 9.908 1.00 94.06 74 GLY A CA 1
ATOM 577 C C . GLY A 1 74 ? -5.693 -2.860 11.178 1.00 94.06 74 GLY A C 1
ATOM 578 O O . GLY A 1 74 ? -5.741 -4.074 11.379 1.00 94.06 74 GLY A O 1
ATOM 579 N N . TRP A 1 75 ? -6.180 -1.970 12.030 1.00 95.12 75 TRP A N 1
ATOM 580 C CA . TRP A 1 75 ? -6.888 -2.282 13.263 1.00 95.12 75 TRP A CA 1
ATOM 581 C C . TRP A 1 75 ? -8.243 -1.584 13.267 1.00 95.12 75 TRP A C 1
ATOM 583 O O . TRP A 1 75 ? -8.334 -0.410 12.906 1.00 95.12 75 TRP A O 1
ATOM 593 N N . ALA A 1 76 ? -9.277 -2.287 13.718 1.00 94.81 76 ALA A N 1
ATOM 594 C CA . ALA A 1 76 ? -10.569 -1.697 14.038 1.00 94.81 76 ALA A CA 1
ATOM 595 C C . ALA A 1 76 ? -10.729 -1.595 15.555 1.00 94.81 76 ALA A C 1
ATOM 597 O O . ALA A 1 76 ? -10.588 -2.586 16.273 1.00 94.81 76 ALA A O 1
ATOM 598 N N . CYS A 1 77 ? -11.045 -0.395 16.029 1.00 95.19 77 CYS A N 1
ATOM 599 C CA . CYS A 1 77 ? -11.399 -0.099 17.408 1.00 95.19 77 CYS A CA 1
ATOM 600 C C . CYS A 1 77 ? -12.915 0.118 17.497 1.00 95.19 77 CYS A C 1
ATOM 602 O O . CYS A 1 77 ? -13.463 0.994 16.824 1.00 95.19 77 CYS A O 1
ATOM 604 N N . ARG A 1 78 ? -13.591 -0.657 18.349 1.00 94.06 78 ARG A N 1
ATOM 605 C CA . ARG A 1 78 ? -15.020 -0.514 18.674 1.00 94.06 78 ARG A CA 1
ATOM 606 C C . ARG A 1 78 ? -15.207 -0.433 20.187 1.00 94.06 78 ARG A C 1
ATOM 608 O O . ARG A 1 78 ? -14.447 -1.032 20.944 1.00 94.06 78 ARG A O 1
ATOM 615 N N . LYS A 1 79 ? -16.265 0.242 20.631 1.00 94.75 79 LYS A N 1
ATOM 616 C CA . LYS A 1 79 ? -16.727 0.247 22.025 1.00 94.75 79 LYS A CA 1
ATOM 617 C C . LYS A 1 79 ? -18.201 -0.119 22.012 1.00 94.75 79 LYS A C 1
ATOM 619 O O . LYS A 1 79 ? -18.999 0.604 21.436 1.00 94.75 79 LYS A O 1
ATOM 624 N N . ILE A 1 80 ? -18.553 -1.278 22.559 1.00 93.31 80 ILE A N 1
ATOM 625 C CA . ILE A 1 80 ? -19.916 -1.810 22.489 1.00 93.31 80 ILE A CA 1
ATOM 626 C C . ILE A 1 80 ? -20.563 -1.753 23.865 1.00 93.31 80 ILE A C 1
ATOM 628 O O . ILE A 1 80 ? -20.093 -2.391 24.809 1.00 93.31 80 ILE A O 1
ATOM 632 N N . ARG A 1 81 ? -21.683 -1.035 23.951 1.00 92.88 81 ARG A N 1
ATOM 633 C CA . ARG A 1 81 ? -22.598 -1.042 25.090 1.00 92.88 81 ARG A CA 1
ATOM 634 C C . ARG A 1 81 ? -23.611 -2.164 24.899 1.00 92.88 81 ARG A C 1
ATOM 636 O O . ARG A 1 81 ? -24.373 -2.153 23.937 1.00 92.88 81 ARG A O 1
ATOM 643 N N . LYS A 1 82 ? -23.610 -3.151 25.796 1.00 91.56 82 LYS A N 1
ATOM 644 C CA . LYS A 1 82 ? -24.590 -4.248 25.827 1.00 91.56 82 LYS A CA 1
ATOM 645 C C . LYS A 1 82 ? -25.609 -3.979 26.930 1.00 91.56 82 LYS A C 1
ATOM 647 O O . LYS A 1 82 ? -25.212 -3.789 28.081 1.00 91.56 82 LYS A O 1
ATOM 652 N N . THR A 1 83 ? -26.895 -4.009 26.588 1.00 89.81 83 THR A N 1
ATOM 653 C CA . THR A 1 83 ? -28.002 -3.790 27.532 1.00 89.81 83 THR A CA 1
ATOM 654 C C . THR A 1 83 ? -28.737 -5.104 27.787 1.00 89.81 83 THR A C 1
ATOM 656 O O . THR A 1 83 ? -29.322 -5.683 26.868 1.00 89.81 83 THR A O 1
ATOM 659 N N . LEU A 1 84 ? -28.725 -5.565 29.040 1.00 89.69 84 LEU A N 1
ATOM 660 C CA . LEU A 1 84 ? -29.582 -6.648 29.528 1.00 89.69 84 LEU A CA 1
ATOM 661 C C . LEU A 1 84 ? -30.745 -6.067 30.333 1.00 89.69 84 LEU A C 1
ATOM 663 O O . LEU A 1 84 ? -30.554 -5.214 31.200 1.00 89.69 84 LEU A O 1
ATOM 667 N N . ARG A 1 85 ? -31.938 -6.608 30.110 1.00 88.38 85 ARG A N 1
ATOM 668 C CA . ARG A 1 85 ? -33.051 -6.550 31.054 1.00 88.38 85 ARG A CA 1
ATOM 669 C C . ARG A 1 85 ? -32.930 -7.709 32.025 1.00 88.38 85 ARG A C 1
ATOM 671 O O . ARG A 1 85 ? -32.716 -8.836 31.591 1.00 88.38 85 ARG A O 1
ATOM 678 N N . LYS A 1 86 ? -33.102 -7.448 33.318 1.00 86.19 86 LYS A N 1
ATOM 679 C CA . LYS A 1 86 ? -33.210 -8.486 34.344 1.00 86.19 86 LYS A CA 1
ATOM 680 C C . LYS A 1 86 ? -34.465 -8.330 35.190 1.00 86.19 86 LYS A C 1
ATOM 682 O O . LYS A 1 86 ? -34.877 -7.218 35.532 1.00 86.19 86 LYS A O 1
ATOM 687 N N . PHE A 1 87 ? -35.036 -9.473 35.533 1.00 83.62 87 PHE A N 1
ATOM 688 C CA . PHE A 1 87 ? -36.207 -9.657 36.382 1.00 83.62 87 PHE A CA 1
ATOM 689 C C . PHE A 1 87 ? -35.971 -10.892 37.265 1.00 83.62 87 PHE A C 1
ATOM 691 O O . PHE A 1 87 ? -35.131 -11.740 36.957 1.00 83.62 87 PHE A O 1
ATOM 698 N N . THR A 1 88 ? -36.686 -11.014 38.380 1.00 83.44 88 THR A N 1
ATOM 699 C CA . THR A 1 88 ? -36.649 -12.216 39.222 1.00 83.44 88 THR A CA 1
ATOM 700 C C . THR A 1 88 ? -38.065 -12.686 39.509 1.00 83.44 88 THR A C 1
ATOM 702 O O . THR A 1 88 ? -38.900 -11.911 39.976 1.00 83.44 88 THR A O 1
ATOM 705 N N . THR A 1 89 ? -38.333 -13.965 39.251 1.00 78.56 89 THR A N 1
ATOM 706 C CA . THR A 1 89 ? -39.634 -14.575 39.545 1.00 78.56 89 THR A CA 1
ATOM 707 C C . THR A 1 89 ? -39.903 -14.632 41.052 1.00 78.56 89 THR A C 1
ATOM 709 O O . THR A 1 89 ? -38.987 -14.583 41.874 1.00 78.56 89 THR A O 1
ATOM 712 N N . LEU A 1 90 ? -41.168 -14.857 41.423 1.00 75.44 90 LEU A N 1
ATOM 713 C CA . LEU A 1 90 ? -41.568 -15.151 42.807 1.00 75.44 90 LEU A CA 1
ATOM 714 C C . LEU A 1 90 ? -40.847 -16.389 43.393 1.00 75.44 90 LEU A C 1
ATOM 716 O O . LEU A 1 90 ? -40.693 -16.504 44.602 1.00 75.44 90 LEU A O 1
ATOM 720 N N . SER A 1 91 ? -40.378 -17.297 42.529 1.00 77.88 91 SER A N 1
ATOM 721 C CA . SER A 1 91 ? -39.565 -18.477 42.859 1.00 77.88 91 SER A CA 1
ATOM 722 C C . SER A 1 91 ? -38.048 -18.208 42.909 1.00 77.88 91 SER A C 1
ATOM 724 O O . SER A 1 91 ? -37.261 -19.151 42.912 1.00 77.88 91 SER A O 1
ATOM 726 N N . ASN A 1 92 ? -37.631 -16.936 42.943 1.00 73.75 92 ASN A N 1
ATOM 727 C CA . ASN A 1 92 ? -36.238 -16.474 42.961 1.00 73.75 92 ASN A CA 1
ATOM 728 C C . ASN A 1 92 ? -35.380 -16.935 41.758 1.00 73.75 92 ASN A C 1
ATOM 730 O O . ASN A 1 92 ? -34.157 -17.034 41.858 1.00 73.75 92 ASN A O 1
ATOM 734 N N . VAL A 1 93 ? -36.004 -17.208 40.606 1.00 81.19 93 VAL A N 1
ATOM 735 C CA . VAL A 1 93 ? -35.293 -17.535 39.361 1.00 81.19 93 VAL A CA 1
ATOM 736 C C . VAL A 1 93 ? -34.989 -16.232 38.609 1.00 81.19 93 VAL A C 1
ATOM 738 O O . VAL A 1 93 ? -35.923 -15.480 38.310 1.00 81.19 93 VAL A O 1
ATOM 741 N N . PRO A 1 94 ? -33.715 -15.929 38.294 1.00 79.19 94 PRO A N 1
ATOM 742 C CA . PRO A 1 94 ? -33.363 -14.759 37.500 1.00 79.19 94 PRO A CA 1
ATOM 743 C C . PRO A 1 94 ? -33.678 -14.995 36.017 1.00 79.19 94 PRO A C 1
ATOM 745 O O . PRO A 1 94 ? -33.247 -15.985 35.428 1.00 79.19 94 PRO A O 1
ATOM 748 N N . ILE A 1 95 ? -34.391 -14.052 35.404 1.00 83.44 95 ILE A N 1
ATOM 749 C CA . ILE A 1 95 ? -34.640 -13.996 33.961 1.00 83.44 95 ILE A CA 1
ATOM 750 C C . ILE A 1 95 ? -33.831 -12.824 33.405 1.00 83.44 95 ILE A C 1
ATOM 752 O O . ILE A 1 95 ? -33.954 -11.705 33.902 1.00 83.44 95 ILE A O 1
ATOM 756 N N . ASN A 1 96 ? -33.002 -13.090 32.393 1.00 86.62 96 ASN A N 1
ATOM 757 C CA . ASN A 1 96 ? -32.152 -12.100 31.732 1.00 86.62 96 ASN A CA 1
ATOM 758 C C . ASN A 1 96 ? -32.458 -12.077 30.228 1.00 86.62 96 ASN A C 1
ATOM 760 O O . ASN A 1 96 ? -32.312 -13.100 29.562 1.00 86.62 96 ASN A O 1
ATOM 764 N N . GLU A 1 97 ? -32.831 -10.918 29.693 1.00 85.25 97 GLU A N 1
ATOM 765 C CA . GLU A 1 97 ? -33.187 -10.720 28.285 1.00 85.25 97 GLU A CA 1
ATOM 766 C C . GLU A 1 97 ? -32.217 -9.730 27.609 1.00 85.25 97 GLU A C 1
ATOM 768 O O . GLU A 1 97 ? -32.029 -8.617 28.115 1.00 85.25 97 GLU A O 1
ATOM 773 N N . PRO A 1 98 ? -31.583 -10.082 26.474 1.00 85.19 98 PRO A N 1
ATOM 774 C CA . PRO A 1 98 ? -30.784 -9.143 25.690 1.00 85.19 98 PRO A CA 1
ATOM 775 C C . PRO A 1 98 ? -31.687 -8.143 24.964 1.00 85.19 98 PRO A C 1
ATOM 777 O O . PRO A 1 98 ? -32.429 -8.510 24.060 1.00 85.19 98 PRO A O 1
ATOM 780 N N . VAL A 1 99 ? -31.593 -6.867 25.348 1.00 84.56 99 VAL A N 1
ATOM 781 C CA . VAL A 1 99 ? -32.358 -5.772 24.723 1.00 84.56 99 VAL A CA 1
ATOM 782 C C . VAL A 1 99 ? -31.690 -5.319 23.427 1.00 84.56 99 VAL A C 1
ATOM 784 O O . VAL A 1 99 ? -32.359 -5.036 22.439 1.00 84.56 99 VAL A O 1
ATOM 787 N N . GLY A 1 100 ? -30.358 -5.248 23.430 1.00 84.31 100 GLY A N 1
ATOM 788 C CA . GLY A 1 100 ? -29.581 -4.834 22.270 1.00 84.31 100 GLY A CA 1
ATOM 789 C C . GLY A 1 100 ? -28.113 -4.560 22.582 1.00 84.31 100 GLY A C 1
ATOM 790 O O . GLY A 1 100 ? -27.666 -4.599 23.735 1.00 84.31 100 GLY A O 1
ATOM 791 N N . SER A 1 101 ? -27.369 -4.267 21.520 1.00 88.69 101 SER A N 1
ATOM 792 C CA . SER A 1 101 ? -25.976 -3.830 21.564 1.00 88.69 101 SER A CA 1
ATOM 793 C C . SER A 1 101 ? -25.779 -2.618 20.663 1.00 88.69 101 SER A C 1
ATOM 795 O O . SER A 1 101 ? -26.143 -2.660 19.490 1.00 88.69 101 SER A O 1
ATOM 797 N N . GLU A 1 102 ? -25.170 -1.572 21.201 1.00 92.19 102 GLU A N 1
ATOM 798 C CA . GLU A 1 102 ? -24.946 -0.285 20.545 1.00 92.19 102 GLU A CA 1
ATOM 799 C C . GLU A 1 102 ? -23.440 -0.030 20.432 1.00 92.19 102 GLU A C 1
ATOM 801 O O . GLU A 1 102 ? -22.697 -0.305 21.379 1.00 92.19 102 GLU A O 1
ATOM 806 N N . ILE A 1 103 ? -22.978 0.485 19.290 1.00 91.50 103 ILE A N 1
ATOM 807 C CA . ILE A 1 103 ? -21.572 0.856 19.097 1.00 91.50 103 ILE A CA 1
ATOM 808 C C . ILE A 1 103 ? -21.419 2.345 19.419 1.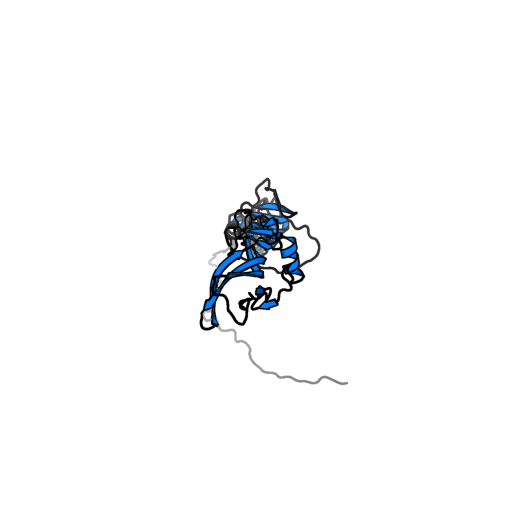00 91.50 103 ILE A C 1
ATOM 810 O O . ILE A 1 103 ? -21.959 3.213 18.734 1.00 91.50 103 ILE A O 1
ATOM 814 N N . LEU A 1 104 ? -20.687 2.623 20.493 1.00 92.75 104 LEU A N 1
ATOM 815 C CA . LEU A 1 104 ? -20.374 3.963 20.970 1.00 92.75 104 LEU A CA 1
ATOM 816 C C . LEU A 1 104 ? -19.176 4.549 20.201 1.00 92.75 104 LEU A C 1
ATOM 818 O O . LEU A 1 104 ? -18.271 3.795 19.827 1.00 92.75 104 LEU A O 1
ATOM 822 N N . PRO A 1 105 ? -19.118 5.882 20.016 1.00 92.69 105 PRO A N 1
ATOM 823 C CA . PRO A 1 105 ? -17.953 6.547 19.441 1.00 92.69 105 PRO A CA 1
ATOM 824 C C . PRO A 1 105 ? -16.693 6.287 20.273 1.00 92.69 105 PRO A C 1
ATOM 826 O O . PRO A 1 105 ? -16.686 6.435 21.498 1.00 92.69 105 PRO A O 1
ATOM 829 N N . VAL A 1 106 ? -15.615 5.921 19.579 1.00 92.62 106 VAL A N 1
ATOM 830 C CA . VAL A 1 106 ? -14.268 5.770 20.139 1.00 92.62 106 VAL A CA 1
ATOM 831 C C . VAL A 1 106 ? -13.439 6.977 19.716 1.00 92.62 106 VAL A C 1
ATOM 833 O O . VAL A 1 106 ? -13.444 7.350 18.546 1.00 92.62 106 VAL A O 1
ATOM 836 N N . ASP A 1 107 ? -12.713 7.590 20.648 1.00 92.50 107 ASP A N 1
ATOM 837 C CA . ASP A 1 107 ? -11.785 8.670 20.304 1.00 92.50 107 ASP A CA 1
ATOM 838 C C . ASP A 1 107 ? -10.533 8.135 19.578 1.00 92.50 107 ASP A C 1
ATOM 840 O O . ASP A 1 107 ? -10.083 7.006 19.801 1.00 92.50 107 ASP A O 1
ATOM 844 N N . GLU A 1 108 ? -9.911 8.963 18.737 1.00 90.88 108 GLU A N 1
ATOM 845 C CA . GLU A 1 108 ? -8.688 8.592 18.025 1.00 90.88 108 GLU A CA 1
ATOM 846 C C . GLU A 1 108 ? -7.539 8.258 18.997 1.00 90.88 108 GLU A C 1
ATOM 848 O O . GLU A 1 108 ? -6.764 7.327 18.756 1.00 90.88 108 GLU A O 1
ATOM 853 N N . GLN A 1 109 ? -7.418 8.983 20.115 1.00 92.81 109 GLN A N 1
ATOM 854 C CA . GLN A 1 109 ? -6.390 8.730 21.125 1.00 92.81 109 GLN A CA 1
ATOM 855 C C . GLN A 1 109 ? -6.701 7.464 21.932 1.00 92.81 109 GLN A C 1
ATOM 857 O O . GLN A 1 109 ? -5.778 6.711 22.253 1.00 92.81 109 GLN A O 1
ATOM 862 N N . GLU A 1 110 ? -7.981 7.176 22.195 1.00 93.88 110 GLU A N 1
ATOM 863 C CA . GLU A 1 110 ? -8.417 5.899 22.775 1.00 93.88 110 GLU A CA 1
ATOM 864 C C . GLU A 1 110 ? -8.052 4.725 21.851 1.00 93.88 110 GLU A C 1
ATOM 866 O O . GLU A 1 110 ? -7.374 3.798 22.291 1.00 93.88 110 GLU A O 1
ATOM 871 N N . CYS A 1 111 ? -8.347 4.804 20.550 1.00 94.81 111 CYS A N 1
ATOM 872 C CA . CYS A 1 111 ? -7.942 3.772 19.591 1.00 94.81 111 CYS A CA 1
ATOM 873 C C . CYS A 1 111 ? -6.406 3.632 19.480 1.00 94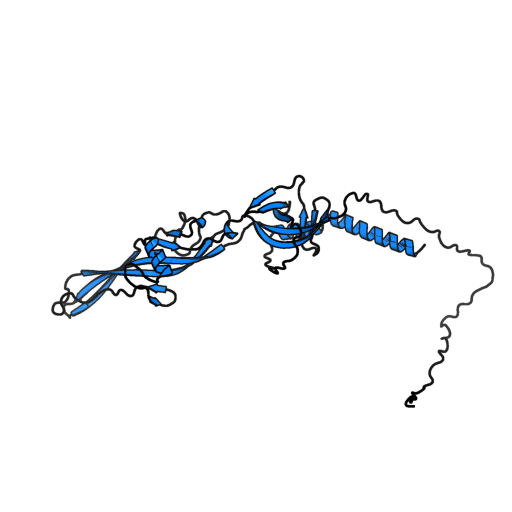.81 111 CYS A C 1
ATOM 875 O O . CYS A 1 111 ? -5.870 2.520 19.466 1.00 94.81 111 CYS A O 1
ATOM 877 N N . LYS A 1 112 ? -5.653 4.745 19.496 1.00 94.69 112 LYS A N 1
ATOM 878 C CA . LYS A 1 112 ? -4.175 4.728 19.553 1.00 94.69 112 LYS A CA 1
ATOM 879 C C . LYS A 1 112 ? -3.646 4.034 20.821 1.00 94.69 112 LYS A C 1
ATOM 881 O O . LYS A 1 112 ? -2.644 3.323 20.725 1.00 94.69 112 LYS A O 1
ATOM 886 N N . ARG A 1 113 ? -4.300 4.203 21.981 1.00 94.81 113 ARG A N 1
ATOM 887 C CA . ARG A 1 113 ? -3.978 3.486 23.234 1.00 94.81 113 ARG A CA 1
ATOM 888 C C . ARG A 1 113 ? -4.329 2.004 23.155 1.00 94.81 113 ARG A C 1
ATOM 890 O O . ARG A 1 113 ? -3.490 1.184 23.519 1.00 94.81 113 ARG A O 1
ATOM 897 N N . MET A 1 114 ? -5.498 1.657 22.617 1.00 94.94 114 MET A N 1
ATOM 898 C CA . MET A 1 114 ? -5.917 0.265 22.423 1.00 94.94 114 MET A CA 1
ATOM 899 C C . MET A 1 114 ? -4.891 -0.495 21.577 1.00 94.94 114 MET A C 1
ATOM 901 O O . MET A 1 114 ? -4.439 -1.560 21.987 1.00 94.94 114 MET A O 1
ATOM 905 N N . ILE A 1 115 ? -4.441 0.081 20.456 1.00 94.50 115 ILE A N 1
ATOM 906 C CA . ILE A 1 115 ? -3.440 -0.539 19.574 1.00 94.50 115 ILE A CA 1
ATOM 907 C C . ILE A 1 115 ? -2.071 -0.684 20.263 1.00 94.50 115 ILE A C 1
ATOM 909 O O . ILE A 1 115 ? -1.476 -1.758 20.195 1.00 94.50 115 ILE A O 1
ATOM 913 N N . LYS A 1 116 ? -1.559 0.370 20.921 1.00 94.69 116 LYS A N 1
ATOM 914 C CA . LYS A 1 116 ? -0.197 0.377 21.500 1.00 94.69 116 LYS A CA 1
ATOM 915 C C . LYS A 1 116 ? -0.073 -0.342 22.843 1.00 94.69 116 LYS A C 1
ATOM 917 O O . LYS A 1 116 ? 0.867 -1.104 23.039 1.00 94.69 116 LYS A O 1
ATOM 922 N N . ASN A 1 117 ? -0.983 -0.061 23.771 1.00 94.56 117 ASN A N 1
ATOM 923 C CA . ASN A 1 117 ? -0.882 -0.474 25.173 1.00 94.56 117 ASN A CA 1
ATOM 924 C C . ASN A 1 117 ? -1.770 -1.686 25.491 1.00 94.56 117 ASN A C 1
ATOM 926 O O . ASN A 1 117 ? -1.688 -2.219 26.597 1.00 94.56 117 ASN A O 1
ATOM 930 N N . LYS A 1 118 ? -2.643 -2.090 24.553 1.00 94.38 118 LYS A N 1
ATOM 931 C CA . LYS A 1 118 ? -3.725 -3.062 24.777 1.00 94.38 118 LYS A CA 1
ATOM 932 C C . LYS A 1 118 ? -4.595 -2.660 25.979 1.00 94.38 118 LYS A C 1
ATOM 934 O O . LYS A 1 118 ? -4.887 -3.452 26.871 1.00 94.38 118 LYS A O 1
ATOM 939 N N . GLU A 1 119 ? -4.994 -1.389 26.004 1.00 93.31 119 GLU A N 1
ATOM 940 C CA . GLU A 1 119 ? -5.721 -0.746 27.104 1.00 93.31 119 GLU A CA 1
ATOM 941 C C . GLU A 1 119 ? -6.738 0.277 26.567 1.00 93.31 119 GLU A C 1
ATOM 943 O O . GLU A 1 119 ? -6.463 0.982 25.596 1.00 93.31 119 GLU A O 1
ATOM 948 N N . CYS A 1 120 ? -7.899 0.366 27.216 1.00 92.62 120 CYS A N 1
ATOM 949 C CA . CYS A 1 120 ? -9.004 1.276 26.914 1.00 92.62 120 CYS A CA 1
ATOM 950 C C . CYS A 1 120 ? -9.393 2.095 28.167 1.00 92.62 120 CYS A C 1
ATOM 952 O O . CYS A 1 120 ? -8.944 1.785 29.270 1.00 92.62 120 CYS A O 1
ATOM 954 N N . SER A 1 121 ? -10.281 3.095 28.059 1.00 90.62 121 SER A N 1
ATOM 955 C CA . SER A 1 121 ? -10.874 3.761 29.246 1.00 90.62 121 SER A CA 1
ATOM 956 C C . SER A 1 121 ? -11.591 2.793 30.194 1.00 90.62 121 SER A C 1
ATOM 958 O O . SER A 1 121 ? -11.673 3.053 31.390 1.00 90.62 121 SER A O 1
ATOM 960 N N . LEU A 1 122 ? -12.068 1.664 29.664 1.00 89.94 122 LEU A N 1
ATOM 961 C CA . LEU A 1 122 ? -12.802 0.627 30.390 1.00 89.94 122 LEU A CA 1
ATOM 962 C C . LEU A 1 122 ? -11.905 -0.491 30.958 1.00 89.94 122 LEU A C 1
ATOM 964 O O . LEU A 1 122 ? -12.421 -1.533 31.362 1.00 89.94 122 LEU A O 1
ATOM 968 N N . GLY A 1 123 ? -10.580 -0.301 30.961 1.00 91.38 123 GLY A N 1
ATOM 969 C CA . GLY A 1 123 ? -9.599 -1.248 31.496 1.00 91.38 123 GLY A CA 1
ATOM 970 C C . GLY A 1 123 ? -8.696 -1.894 30.440 1.00 91.38 123 GLY A C 1
ATOM 971 O O . GLY A 1 123 ? -8.651 -1.489 29.275 1.00 91.38 123 GLY A O 1
ATOM 972 N N . LYS A 1 124 ? -7.933 -2.907 30.868 1.00 93.31 124 LYS A N 1
ATOM 973 C CA . LYS A 1 124 ? -6.986 -3.634 30.013 1.00 93.31 124 LYS A CA 1
ATOM 974 C C . LYS A 1 124 ? -7.712 -4.609 29.078 1.00 93.31 124 LYS A C 1
ATOM 976 O O . LYS A 1 124 ? -8.661 -5.273 29.490 1.00 93.31 124 LYS A O 1
ATOM 981 N N . LEU A 1 125 ? -7.231 -4.711 27.841 1.00 93.88 125 LEU A N 1
ATOM 982 C CA . LEU A 1 125 ? -7.685 -5.695 26.864 1.00 93.88 125 LEU A CA 1
ATOM 983 C C . LEU A 1 125 ? -7.001 -7.056 27.096 1.00 93.88 125 LEU A C 1
ATOM 985 O O . LEU A 1 125 ? -5.804 -7.127 27.387 1.00 93.88 125 LEU A O 1
ATOM 989 N N . ILE A 1 126 ? -7.769 -8.125 26.923 1.00 93.44 126 ILE A N 1
ATOM 990 C CA . ILE A 1 126 ? -7.378 -9.536 26.975 1.00 93.44 126 ILE A CA 1
ATOM 991 C C . ILE A 1 126 ? -7.587 -10.117 25.571 1.00 93.44 126 ILE A C 1
ATOM 993 O O . ILE A 1 126 ? -8.574 -9.790 24.917 1.00 93.44 126 ILE A O 1
ATOM 997 N N . GLU A 1 127 ? -6.651 -10.930 25.090 1.00 92.81 127 GLU A N 1
ATOM 998 C CA . GLU A 1 127 ? -6.711 -11.546 23.760 1.00 92.81 127 GLU A CA 1
ATOM 999 C C . GLU A 1 127 ? -7.463 -12.884 23.809 1.00 92.81 127 GLU A C 1
ATOM 1001 O O . GLU A 1 127 ? -7.082 -13.791 24.549 1.00 92.81 127 GLU A O 1
ATOM 1006 N N . GLU A 1 128 ? -8.525 -13.003 23.013 1.00 89.62 128 GLU A N 1
ATOM 1007 C CA . GLU A 1 128 ? -9.332 -14.210 22.834 1.00 89.62 128 GLU A CA 1
ATOM 1008 C C . GLU A 1 128 ? -9.558 -14.424 21.325 1.00 89.62 128 GLU A C 1
ATOM 1010 O O . GLU A 1 128 ? -10.348 -13.714 20.711 1.00 89.62 128 GLU A O 1
ATOM 1015 N N . ASN A 1 129 ? -8.880 -15.404 20.713 1.00 85.56 129 ASN A N 1
ATOM 1016 C CA . ASN A 1 129 ? -9.010 -15.749 19.283 1.00 85.56 129 ASN A CA 1
ATOM 1017 C C . ASN A 1 129 ? -8.824 -14.539 18.332 1.00 85.56 129 ASN A C 1
ATOM 1019 O O . ASN A 1 129 ? -9.751 -14.153 17.622 1.00 85.56 129 ASN A O 1
ATOM 1023 N N . ASP A 1 130 ? -7.642 -13.909 18.369 1.00 85.06 130 ASP A N 1
ATOM 1024 C CA . ASP A 1 130 ? -7.253 -12.688 17.625 1.00 85.06 130 ASP A CA 1
ATOM 1025 C C . ASP A 1 130 ? -8.091 -11.416 17.916 1.00 85.06 130 ASP A C 1
ATOM 1027 O O . ASP A 1 130 ? -7.757 -10.314 17.465 1.00 85.06 130 ASP A O 1
ATOM 1031 N N . LEU A 1 131 ? -9.144 -11.530 18.732 1.00 92.50 131 LEU A N 1
ATOM 1032 C CA . LEU A 1 131 ? -9.972 -10.431 19.210 1.00 92.50 131 LEU A CA 1
ATOM 1033 C C . LEU A 1 131 ? -9.526 -10.002 20.616 1.00 92.50 131 LEU A C 1
ATOM 1035 O O . LEU A 1 131 ? -9.564 -10.764 21.577 1.00 92.50 131 LEU A O 1
ATOM 1039 N N . TRP A 1 132 ? -9.152 -8.736 20.757 1.00 93.69 132 TRP A N 1
ATOM 1040 C CA . TRP A 1 132 ? -8.786 -8.129 22.032 1.00 93.69 132 TRP A CA 1
ATOM 1041 C C . TRP A 1 132 ? -10.017 -7.482 22.673 1.00 93.69 132 TRP A C 1
ATOM 1043 O O . TRP A 1 132 ? -10.566 -6.532 22.115 1.00 93.69 132 TRP A O 1
ATOM 1053 N N . THR A 1 133 ? -10.444 -7.961 23.843 1.00 94.06 133 THR A N 1
ATOM 1054 C CA . THR A 1 133 ? -11.658 -7.499 24.543 1.00 94.06 133 THR A CA 1
ATOM 1055 C C . THR A 1 133 ? -11.358 -7.011 25.958 1.00 94.06 133 THR A C 1
ATOM 1057 O O . THR A 1 133 ? -10.452 -7.514 26.617 1.00 94.06 133 THR A O 1
ATOM 1060 N N . THR A 1 134 ? -12.118 -6.048 26.481 1.00 93.12 134 THR A N 1
ATOM 1061 C CA . THR A 1 134 ? -12.238 -5.916 27.943 1.00 93.12 134 THR A CA 1
ATOM 1062 C C . THR A 1 134 ? -13.175 -7.007 28.467 1.00 93.12 134 THR A C 1
ATOM 1064 O O . THR A 1 134 ? -14.170 -7.332 27.824 1.00 93.12 134 THR A O 1
ATOM 1067 N N . ALA A 1 135 ? -12.897 -7.547 29.654 1.00 86.25 135 ALA A N 1
ATOM 1068 C CA . ALA A 1 135 ? -13.706 -8.603 30.272 1.00 86.25 135 ALA A CA 1
ATOM 1069 C C . ALA A 1 135 ? -14.776 -8.060 31.245 1.00 86.25 135 ALA A C 1
ATOM 1071 O O . ALA A 1 135 ? -15.032 -8.663 32.293 1.00 86.25 135 ALA A O 1
ATOM 1072 N N . ASN A 1 136 ? -15.404 -6.918 30.933 1.00 85.69 136 ASN A N 1
ATOM 1073 C CA . ASN A 1 136 ? -16.423 -6.333 31.805 1.00 85.69 136 ASN A CA 1
ATOM 1074 C C . ASN A 1 136 ? -17.716 -7.145 31.691 1.00 85.69 136 ASN A C 1
ATOM 1076 O O . ASN A 1 136 ? -18.374 -7.183 30.648 1.00 85.69 136 ASN A O 1
ATOM 1080 N N . LYS A 1 137 ? -18.073 -7.821 32.783 1.00 81.75 137 LYS A N 1
ATOM 1081 C CA . LYS A 1 137 ? -19.294 -8.623 32.885 1.00 81.75 137 LYS A CA 1
ATOM 1082 C C . LYS A 1 137 ? -20.464 -7.727 33.290 1.00 81.75 137 LYS A C 1
ATOM 1084 O O . LYS A 1 137 ? -20.299 -6.808 34.089 1.00 81.75 137 LYS A O 1
ATOM 1089 N N . ILE A 1 138 ? -21.653 -8.013 32.763 1.00 80.12 138 ILE A N 1
ATOM 1090 C CA . ILE A 1 138 ? -22.887 -7.384 33.246 1.00 80.12 138 ILE A CA 1
ATOM 1091 C C . ILE A 1 138 ? -23.228 -8.008 34.599 1.00 80.12 138 ILE A C 1
ATOM 1093 O O . ILE A 1 138 ? -23.367 -9.229 34.690 1.00 80.12 138 ILE A O 1
ATOM 1097 N N . ASP A 1 139 ? -23.393 -7.187 35.638 1.00 75.12 139 ASP A N 1
ATOM 1098 C CA . ASP A 1 139 ? -23.856 -7.684 36.931 1.00 75.12 139 ASP A CA 1
ATOM 1099 C C . ASP A 1 139 ? -25.359 -8.003 36.884 1.00 75.12 139 ASP A C 1
ATOM 1101 O O . ASP A 1 139 ? -26.232 -7.150 37.086 1.00 75.12 139 ASP A O 1
ATOM 1105 N N . ALA A 1 140 ? -25.664 -9.267 36.601 1.00 71.19 140 ALA A N 1
ATOM 1106 C CA . ALA A 1 140 ? -27.014 -9.815 36.622 1.00 71.19 140 ALA A CA 1
ATOM 1107 C C . ALA A 1 140 ? -27.554 -10.059 38.049 1.00 71.19 140 ALA A C 1
ATOM 1109 O O . ALA A 1 140 ? -28.730 -10.381 38.197 1.00 71.19 140 ALA A O 1
ATOM 1110 N N . SER A 1 141 ? -26.752 -9.871 39.106 1.00 70.38 141 SER A N 1
ATOM 1111 C CA . SER A 1 141 ? -27.157 -10.166 40.490 1.00 70.38 141 SER A CA 1
ATOM 1112 C C . SER A 1 141 ? -28.375 -9.333 40.924 1.00 70.38 141 SER A C 1
ATOM 1114 O O . SER A 1 141 ? -28.452 -8.143 40.593 1.00 70.38 141 SER A O 1
ATOM 1116 N N . PRO A 1 142 ? -29.351 -9.894 41.658 1.00 67.75 142 PRO A N 1
ATOM 1117 C CA . PRO A 1 142 ? -30.478 -9.117 42.166 1.00 67.75 142 PRO A CA 1
ATOM 1118 C C . PRO A 1 142 ? -29.994 -8.098 43.210 1.00 67.75 142 PRO A C 1
ATOM 1120 O O . PRO A 1 142 ? -29.219 -8.436 44.101 1.00 67.75 142 PRO A O 1
ATOM 1123 N N . LYS A 1 143 ? -30.491 -6.851 43.145 1.00 65.06 143 LYS A N 1
ATOM 1124 C CA . LYS A 1 143 ? -30.121 -5.780 44.101 1.00 65.06 143 LYS A CA 1
ATOM 1125 C C . LYS A 1 143 ? -30.463 -6.109 45.563 1.00 65.06 143 LYS A C 1
ATOM 1127 O O . LYS A 1 143 ? -29.914 -5.482 46.463 1.00 65.06 143 LYS A O 1
ATOM 1132 N N . MET A 1 144 ? -31.365 -7.062 45.803 1.00 66.81 144 MET A N 1
ATOM 1133 C CA . MET A 1 144 ? -31.683 -7.598 47.127 1.00 66.81 144 MET A CA 1
ATOM 1134 C C . MET A 1 144 ? -31.747 -9.124 47.044 1.00 66.81 144 MET A C 1
ATOM 1136 O O . MET A 1 144 ? -32.622 -9.674 46.377 1.00 66.81 144 MET A O 1
ATOM 1140 N N . TRP A 1 145 ? -30.848 -9.814 47.749 1.00 61.97 145 TRP A N 1
ATOM 1141 C CA . TRP A 1 145 ? -30.729 -11.281 47.705 1.00 61.97 145 TRP A CA 1
ATOM 1142 C C . TRP A 1 145 ? -31.962 -12.036 48.241 1.00 61.97 145 TRP A C 1
ATOM 1144 O O . TRP A 1 145 ? -32.130 -13.216 47.948 1.00 61.97 145 TRP A O 1
ATOM 1154 N N . PHE A 1 146 ? -32.811 -11.354 49.017 1.00 60.34 146 PHE A N 1
ATOM 1155 C CA . PHE A 1 146 ? -33.922 -11.930 49.783 1.00 60.34 146 PHE A CA 1
ATOM 1156 C C . PHE A 1 146 ? -35.325 -11.525 49.288 1.00 60.34 146 PHE A C 1
ATOM 1158 O O . PHE A 1 146 ? -36.311 -12.058 49.787 1.00 60.34 146 PHE A O 1
ATOM 1165 N N . ILE A 1 147 ? -35.429 -10.603 48.317 1.00 62.00 147 ILE A N 1
ATOM 1166 C CA . ILE A 1 147 ? -36.712 -10.207 47.690 1.00 62.00 147 ILE A CA 1
ATOM 1167 C C . ILE A 1 147 ? -36.670 -10.250 46.149 1.00 62.00 147 ILE A C 1
ATOM 1169 O O . ILE A 1 147 ? -37.688 -10.036 45.498 1.00 62.00 147 ILE A O 1
ATOM 1173 N N . GLY A 1 148 ? -35.506 -10.514 45.542 1.00 61.06 148 GLY A N 1
ATOM 1174 C CA . GLY A 1 148 ? -35.347 -10.502 44.087 1.00 61.06 148 GLY A CA 1
ATOM 1175 C C . GLY A 1 148 ? -35.599 -9.121 43.467 1.00 61.06 148 GLY A C 1
ATOM 1176 O O . GLY A 1 148 ? -35.415 -8.079 44.100 1.00 61.06 148 GLY A O 1
ATOM 1177 N N . SER A 1 149 ? -36.000 -9.106 42.196 1.00 66.75 149 SER A N 1
ATOM 1178 C CA . SER A 1 149 ? -36.431 -7.907 41.478 1.00 66.75 149 SER A CA 1
ATOM 1179 C C . SER A 1 149 ? -37.734 -8.176 40.719 1.00 66.75 149 SER A C 1
ATOM 1181 O O . SER A 1 149 ? -37.723 -8.612 39.571 1.00 66.75 149 SER A O 1
ATOM 1183 N N . PHE A 1 150 ? -38.871 -7.898 41.366 1.00 73.50 150 PHE A N 1
ATOM 1184 C CA . PHE A 1 150 ? -40.223 -8.065 40.800 1.00 73.50 150 PHE A CA 1
ATOM 1185 C C . PHE A 1 150 ? -40.586 -7.063 39.685 1.00 73.50 150 PHE A C 1
ATOM 1187 O O . PHE A 1 150 ? -41.738 -6.988 39.267 1.00 73.50 150 PHE A O 1
ATOM 1194 N N . TRP A 1 151 ? -39.619 -6.281 39.209 1.00 80.69 151 TRP A N 1
ATOM 1195 C CA . TRP A 1 151 ? -39.786 -5.266 38.176 1.00 80.69 151 TRP A CA 1
ATOM 1196 C C . TRP A 1 151 ? -38.654 -5.418 37.164 1.00 80.69 151 TRP A C 1
ATOM 1198 O O . TRP A 1 151 ? -37.532 -5.758 37.538 1.00 80.69 151 TRP A O 1
ATOM 1208 N N . TRP A 1 152 ? -38.931 -5.148 35.891 1.00 82.38 152 TRP A N 1
ATOM 1209 C CA . TRP A 1 152 ? -37.890 -5.123 34.867 1.00 82.38 152 TRP A CA 1
ATOM 1210 C C . TRP A 1 152 ? -36.881 -4.016 35.171 1.00 82.38 152 TRP A C 1
ATOM 1212 O O . TRP A 1 152 ? -37.241 -2.842 35.245 1.00 82.38 152 TRP A O 1
ATOM 1222 N N . THR A 1 153 ? -35.615 -4.392 35.340 1.00 84.31 153 THR A N 1
ATOM 1223 C CA . THR A 1 153 ? -34.507 -3.452 35.539 1.00 84.31 153 THR A CA 1
ATOM 1224 C C . THR A 1 153 ? -33.479 -3.618 34.432 1.00 84.31 153 THR A C 1
ATOM 1226 O O . THR A 1 153 ? -33.147 -4.735 34.041 1.00 84.31 153 THR A O 1
ATOM 1229 N N . GLU A 1 154 ? -32.979 -2.506 33.907 1.00 86.75 154 GLU A N 1
ATOM 1230 C CA . GLU A 1 154 ? -31.980 -2.506 32.840 1.00 86.75 154 GLU A CA 1
ATOM 1231 C C . GLU A 1 154 ? -30.578 -2.333 33.426 1.00 86.75 154 GLU A C 1
ATOM 1233 O O . GLU A 1 154 ? -30.343 -1.502 34.306 1.00 86.75 154 GLU A O 1
ATOM 1238 N N . VAL A 1 155 ? -29.647 -3.162 32.955 1.00 87.06 155 VAL A N 1
ATOM 1239 C CA . VAL A 1 155 ? -28.233 -3.141 33.329 1.00 87.06 155 VAL A CA 1
ATOM 1240 C C . VAL A 1 155 ? -27.408 -3.091 32.057 1.00 87.06 155 VAL A C 1
ATOM 1242 O O . VAL A 1 155 ? -27.630 -3.858 31.119 1.00 87.06 155 VAL A O 1
ATOM 1245 N N . GLN A 1 156 ? -26.438 -2.189 32.039 1.00 89.75 156 GLN A N 1
ATOM 1246 C CA . GLN A 1 156 ? -25.547 -1.984 30.909 1.00 89.75 156 GLN A CA 1
ATOM 1247 C C . GLN A 1 156 ? -24.129 -2.401 31.294 1.00 89.75 156 GLN A C 1
ATOM 1249 O O . GLN A 1 156 ? -23.707 -2.230 32.438 1.00 89.75 156 GLN A O 1
ATOM 1254 N N . SER A 1 157 ? -23.385 -2.939 30.334 1.00 91.31 157 SER A N 1
ATOM 1255 C CA . SER A 1 157 ? -21.930 -3.045 30.420 1.00 91.31 157 SER A CA 1
ATOM 1256 C C . SER A 1 157 ? -21.329 -2.617 29.095 1.00 91.31 157 SER A C 1
ATOM 1258 O O . SER A 1 157 ? -21.792 -3.021 28.025 1.00 91.31 157 SER A O 1
ATOM 1260 N N . GLU A 1 158 ? -20.299 -1.788 29.178 1.00 93.62 158 GLU A N 1
ATOM 1261 C CA . GLU A 1 158 ? -19.522 -1.360 28.029 1.00 93.62 158 GLU A CA 1
ATOM 1262 C C . GLU A 1 158 ? -18.247 -2.196 27.939 1.00 93.62 158 GLU A C 1
ATOM 1264 O O . GLU A 1 158 ? -17.578 -2.460 28.944 1.00 93.62 158 GLU A O 1
ATOM 1269 N N . ASN A 1 159 ? -17.902 -2.602 26.720 1.00 93.62 159 ASN A N 1
ATOM 1270 C CA . ASN A 1 159 ? -16.660 -3.302 26.443 1.00 93.62 159 ASN A CA 1
ATOM 1271 C C . ASN A 1 159 ? -15.963 -2.738 25.209 1.00 93.62 159 ASN A C 1
ATOM 1273 O O . ASN A 1 159 ? -16.595 -2.509 24.177 1.00 93.62 159 ASN A O 1
ATOM 1277 N N . CYS A 1 160 ? -14.651 -2.546 25.310 1.00 94.88 160 CYS A N 1
ATOM 1278 C CA . CYS A 1 160 ? -13.824 -2.180 24.169 1.00 94.88 160 CYS A CA 1
ATOM 1279 C C . CYS A 1 160 ? -13.392 -3.442 23.420 1.00 94.88 160 CYS A C 1
ATOM 1281 O O . CYS A 1 160 ? -13.070 -4.455 24.041 1.00 94.88 160 CYS A O 1
ATOM 1283 N N . LEU A 1 161 ? -13.379 -3.358 22.092 1.00 94.31 161 LEU A N 1
ATOM 1284 C CA . LEU A 1 161 ? -12.986 -4.416 21.170 1.00 94.31 161 LEU A CA 1
ATOM 1285 C C . LEU A 1 161 ? -11.929 -3.875 20.205 1.00 94.31 161 LEU A C 1
ATOM 1287 O O . LEU A 1 161 ? -12.089 -2.786 19.648 1.00 94.31 161 LEU A O 1
ATOM 1291 N N . LEU A 1 162 ? -10.875 -4.650 19.988 1.00 95.56 162 LEU A N 1
ATOM 1292 C CA . LEU A 1 162 ? -9.805 -4.365 19.040 1.00 95.56 162 LEU A CA 1
ATOM 1293 C C . LEU A 1 162 ? -9.488 -5.639 18.252 1.00 95.56 162 LEU A C 1
ATOM 1295 O O . LEU A 1 162 ? -9.181 -6.669 18.841 1.00 95.56 162 LEU A O 1
ATOM 1299 N N . PHE A 1 163 ? -9.530 -5.571 16.928 1.00 94.00 163 PHE A N 1
ATOM 1300 C CA . PHE A 1 163 ? -9.2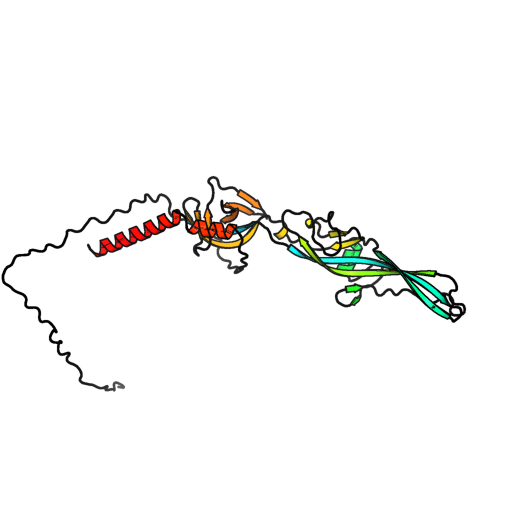16 -6.702 16.050 1.00 94.00 163 PHE A CA 1
ATOM 1301 C C . PHE A 1 163 ? -8.500 -6.219 14.788 1.00 94.00 163 PHE A C 1
ATOM 1303 O O . PHE A 1 163 ? -8.593 -5.044 14.416 1.00 94.00 163 PHE A O 1
ATOM 1310 N N . SER A 1 164 ? -7.744 -7.117 14.160 1.00 92.94 164 SER A N 1
ATOM 1311 C CA . SER A 1 164 ? -7.095 -6.862 12.876 1.00 92.94 164 SER A CA 1
ATOM 1312 C C . SER A 1 164 ? -8.131 -6.805 11.752 1.00 92.94 164 SER A C 1
ATOM 1314 O O . SER A 1 164 ? -9.151 -7.494 11.776 1.00 92.94 164 SER A O 1
ATOM 1316 N N . VAL A 1 165 ? -7.883 -5.951 10.761 1.00 93.00 165 VAL A N 1
ATOM 1317 C CA . VAL A 1 165 ? -8.748 -5.779 9.588 1.00 93.00 165 VAL A CA 1
ATOM 1318 C C . VAL A 1 165 ? -7.918 -5.599 8.329 1.00 93.00 165 VAL A C 1
ATOM 1320 O O . VAL A 1 165 ? -6.800 -5.090 8.380 1.00 93.00 165 VAL A O 1
ATOM 1323 N N . GLN A 1 166 ? -8.490 -5.977 7.192 1.00 93.12 166 GLN A N 1
ATOM 1324 C CA . GLN A 1 166 ? -7.909 -5.719 5.880 1.00 93.12 166 GLN A CA 1
ATOM 1325 C C . GLN A 1 166 ? -8.612 -4.521 5.243 1.00 93.12 166 GLN A C 1
ATOM 1327 O O . GLN A 1 166 ? -9.838 -4.397 5.310 1.00 93.12 166 GLN A O 1
ATOM 1332 N N . ILE A 1 167 ? -7.814 -3.611 4.690 1.00 93.12 167 ILE A N 1
ATOM 1333 C CA . ILE A 1 167 ? -8.270 -2.378 4.053 1.00 93.12 167 ILE A CA 1
ATOM 1334 C C . ILE A 1 167 ? -7.669 -2.342 2.655 1.00 93.12 167 ILE A C 1
ATOM 1336 O O . ILE A 1 167 ? -6.451 -2.217 2.500 1.00 93.12 167 ILE A O 1
ATOM 1340 N N . ASN A 1 168 ? -8.535 -2.474 1.656 1.00 92.25 168 ASN A N 1
ATOM 1341 C CA . ASN A 1 168 ? -8.160 -2.520 0.249 1.00 92.25 168 ASN A CA 1
ATOM 1342 C C . ASN A 1 168 ? -8.273 -1.121 -0.364 1.00 92.25 168 ASN A C 1
ATOM 1344 O O . ASN A 1 168 ? -9.080 -0.300 0.080 1.00 92.25 168 ASN A O 1
ATOM 1348 N N . SER A 1 169 ? -7.464 -0.823 -1.378 1.00 91.50 169 SER A N 1
ATOM 1349 C CA . SER A 1 169 ? -7.607 0.407 -2.163 1.00 91.50 169 SER A CA 1
ATOM 1350 C C . SER A 1 169 ? -6.854 0.330 -3.489 1.00 91.50 169 SER A C 1
ATOM 1352 O O . SER A 1 169 ? -5.791 -0.288 -3.549 1.00 91.50 169 SER A O 1
ATOM 1354 N N . HIS A 1 170 ? -7.354 1.006 -4.522 1.00 89.94 170 HIS A N 1
ATOM 1355 C CA . HIS A 1 170 ? -6.658 1.141 -5.803 1.00 89.94 170 HIS A CA 1
ATOM 1356 C C . HIS A 1 170 ? -5.938 2.490 -5.925 1.00 89.94 170 HIS A C 1
ATOM 1358 O O . HIS A 1 170 ? -6.200 3.438 -5.178 1.00 89.94 170 HIS A O 1
ATOM 1364 N N . TRP A 1 171 ? -5.017 2.599 -6.885 1.00 88.19 171 TRP A N 1
ATOM 1365 C CA . TRP A 1 171 ? -4.518 3.904 -7.319 1.00 88.19 171 TRP A CA 1
ATOM 1366 C C . TRP A 1 171 ? -5.643 4.726 -7.987 1.00 88.19 171 TRP A C 1
ATOM 1368 O O . TRP A 1 171 ? -6.593 4.178 -8.536 1.00 88.19 171 TRP A O 1
ATOM 1378 N N . GLY A 1 172 ? -5.550 6.058 -7.928 1.00 84.50 172 GLY A N 1
ATOM 1379 C CA . GLY A 1 172 ? -6.519 6.985 -8.531 1.00 84.50 172 GLY A CA 1
ATOM 1380 C C . GLY A 1 172 ? -7.794 7.224 -7.709 1.00 84.50 172 GLY A C 1
ATOM 1381 O O . GLY A 1 172 ? -8.343 8.320 -7.757 1.00 84.50 172 GLY A O 1
ATOM 1382 N N . GLU A 1 173 ? -8.228 6.257 -6.902 1.00 86.12 173 GLU A N 1
ATOM 1383 C CA . GLU A 1 173 ? -9.363 6.407 -5.982 1.00 86.12 173 GLU A CA 1
ATOM 1384 C C . GLU A 1 173 ? -8.957 7.127 -4.685 1.00 86.12 173 GLU A C 1
ATOM 1386 O O . GLU A 1 173 ? -7.849 6.933 -4.179 1.00 86.12 173 GLU A O 1
ATOM 1391 N N . GLU A 1 174 ? -9.853 7.898 -4.063 1.00 85.06 174 GLU A N 1
ATOM 1392 C CA . GLU A 1 174 ? -9.624 8.385 -2.689 1.00 85.06 174 GLU A CA 1
ATOM 1393 C C . GLU A 1 174 ? -10.085 7.391 -1.615 1.00 85.06 174 GLU A C 1
ATOM 1395 O O . GLU A 1 174 ? -9.479 7.336 -0.542 1.00 85.06 174 GLU A O 1
ATOM 1400 N N . GLY A 1 175 ? -11.124 6.606 -1.918 1.00 87.56 175 GLY A N 1
ATOM 1401 C CA . GLY A 1 175 ? -11.819 5.714 -0.990 1.00 87.56 175 GLY A CA 1
ATOM 1402 C C . GLY A 1 175 ? -10.993 4.544 -0.442 1.00 87.56 175 GLY A C 1
ATOM 1403 O O . GLY A 1 175 ? -9.840 4.309 -0.823 1.00 87.56 175 GLY A O 1
ATOM 1404 N N . ILE A 1 176 ? -11.627 3.785 0.458 1.00 90.56 176 ILE A N 1
ATOM 1405 C CA . ILE A 1 176 ? -11.136 2.490 0.950 1.00 90.56 176 ILE A CA 1
ATOM 1406 C C . ILE A 1 176 ? -12.217 1.417 0.803 1.00 90.56 176 ILE A C 1
ATOM 1408 O O . ILE A 1 176 ? -13.384 1.667 1.108 1.00 90.56 176 ILE A O 1
ATOM 1412 N N . GLY A 1 177 ? -11.822 0.209 0.413 1.00 89.31 177 GLY A N 1
ATOM 1413 C CA . GLY A 1 177 ? -12.635 -0.996 0.535 1.00 89.31 177 GLY A CA 1
ATOM 1414 C C . GLY A 1 177 ? -12.474 -1.611 1.925 1.00 89.31 177 GLY A C 1
ATOM 1415 O O . GLY A 1 177 ? -11.354 -1.792 2.408 1.00 89.31 177 GLY A O 1
ATOM 1416 N N . THR A 1 178 ? -13.585 -1.934 2.588 1.00 89.19 178 THR A N 1
ATOM 1417 C CA . THR A 1 178 ? -13.586 -2.617 3.888 1.00 89.19 178 THR A CA 1
ATOM 1418 C C . THR A 1 178 ? -14.840 -3.472 4.057 1.00 89.19 178 THR A C 1
ATOM 1420 O O . THR A 1 178 ? -15.910 -3.123 3.568 1.00 89.19 178 THR A O 1
ATOM 1423 N N . SER A 1 179 ? -14.729 -4.592 4.772 1.00 85.94 179 SER A N 1
ATOM 1424 C CA . SER A 1 179 ? -15.851 -5.496 5.063 1.00 85.94 179 SER A CA 1
ATOM 1425 C C . SER A 1 179 ? -16.769 -5.013 6.196 1.00 85.94 179 SER A C 1
ATOM 1427 O O . SER A 1 179 ? -17.764 -5.671 6.493 1.00 85.94 179 SER A O 1
ATOM 1429 N N . PHE A 1 180 ? -16.446 -3.890 6.848 1.00 81.19 180 PHE A N 1
ATOM 1430 C CA . PHE A 1 180 ? -17.113 -3.444 8.077 1.00 81.19 180 PHE A CA 1
ATOM 1431 C C . PHE A 1 180 ? -18.235 -2.417 7.886 1.00 81.19 180 PHE A C 1
ATOM 1433 O O . PHE A 1 180 ? -18.924 -2.115 8.858 1.00 81.19 180 PHE A O 1
ATOM 1440 N N . GLY A 1 181 ? -18.461 -1.919 6.667 1.00 76.25 181 GLY A N 1
ATOM 1441 C CA . GLY A 1 181 ? -19.577 -1.024 6.357 1.00 76.25 181 GLY A CA 1
ATOM 1442 C C . GLY A 1 181 ? -19.262 -0.021 5.250 1.00 76.25 181 GLY A C 1
ATOM 1443 O O . GLY A 1 181 ? -18.237 -0.113 4.579 1.00 76.25 181 GLY A O 1
ATOM 1444 N N . GLU A 1 182 ? -20.159 0.948 5.074 1.00 81.31 182 GLU A N 1
ATOM 1445 C CA . GLU A 1 182 ? -19.998 2.026 4.099 1.00 81.31 182 GLU A CA 1
ATOM 1446 C C . GLU A 1 182 ? -18.848 2.969 4.491 1.00 81.31 182 GLU A C 1
ATOM 1448 O O . GLU A 1 182 ? -18.815 3.528 5.589 1.00 81.31 182 GLU A O 1
ATOM 1453 N N . SER A 1 183 ? -17.910 3.158 3.564 1.00 83.75 183 SER A N 1
ATOM 1454 C CA . SER A 1 183 ? -16.636 3.858 3.763 1.00 83.75 183 SER A CA 1
ATOM 1455 C C . SER A 1 183 ? -16.478 5.101 2.874 1.00 83.75 183 SER A C 1
ATOM 1457 O O . SER A 1 183 ? -15.375 5.621 2.723 1.00 83.75 183 SER A O 1
ATOM 1459 N N . ASN A 1 184 ? -17.573 5.621 2.309 1.00 79.50 184 ASN A N 1
ATOM 1460 C CA . ASN A 1 184 ? -17.569 6.668 1.274 1.00 79.50 184 ASN A CA 1
ATOM 1461 C C . ASN A 1 184 ? -16.908 8.005 1.685 1.00 79.50 184 ASN A C 1
ATOM 1463 O O . ASN A 1 184 ? -16.429 8.736 0.824 1.00 79.50 184 ASN A O 1
ATOM 1467 N N . ASN A 1 185 ? -16.818 8.312 2.987 1.00 85.12 185 ASN A N 1
ATOM 1468 C CA . ASN A 1 185 ? -16.128 9.505 3.512 1.00 85.12 185 ASN A CA 1
ATOM 1469 C C . ASN A 1 185 ? -14.678 9.234 3.986 1.00 85.12 185 ASN A C 1
ATOM 1471 O O . ASN A 1 185 ? -13.998 10.133 4.497 1.00 85.12 185 ASN A O 1
ATOM 1475 N N . CYS A 1 186 ? -14.187 8.001 3.843 1.00 89.44 186 CYS A N 1
ATOM 1476 C CA . CYS A 1 186 ? -12.836 7.600 4.220 1.00 89.44 186 CYS A CA 1
ATOM 1477 C C . CYS A 1 186 ? -11.843 7.883 3.089 1.00 89.44 186 CYS A C 1
ATOM 1479 O O . CYS A 1 186 ? -12.015 7.380 1.987 1.00 89.44 186 CYS A O 1
ATOM 1481 N N . SER A 1 187 ? -10.753 8.605 3.375 1.00 91.62 187 SER A N 1
ATOM 1482 C CA . SER A 1 187 ? -9.640 8.750 2.424 1.00 91.62 187 SER A CA 1
ATOM 1483 C C . SER A 1 187 ? -8.475 7.861 2.842 1.00 91.62 187 SER A C 1
ATOM 1485 O O . SER A 1 187 ? -7.973 8.001 3.962 1.00 91.62 187 SER A O 1
ATOM 1487 N N . TYR A 1 188 ? -8.009 6.985 1.945 1.00 91.12 188 TYR A N 1
ATOM 1488 C CA . TYR A 1 188 ? -6.908 6.048 2.212 1.00 91.12 188 TYR A CA 1
ATOM 1489 C C . TYR A 1 188 ? -5.645 6.741 2.751 1.00 91.12 188 TYR A C 1
ATOM 1491 O O . TYR A 1 188 ? -4.960 6.221 3.632 1.00 91.12 188 TYR A O 1
ATOM 1499 N N . SER A 1 189 ? -5.372 7.951 2.253 1.00 89.62 189 SER A N 1
ATOM 1500 C CA . SER A 1 189 ? -4.206 8.772 2.603 1.00 89.62 189 SER A CA 1
ATOM 1501 C C . SER A 1 189 ? -4.118 9.170 4.083 1.00 89.62 189 SER A C 1
ATOM 1503 O O . SER A 1 189 ? -3.024 9.460 4.565 1.00 89.62 189 SER A O 1
ATOM 1505 N N . LYS A 1 190 ? -5.240 9.173 4.818 1.00 91.62 190 LYS A N 1
ATOM 1506 C CA . LYS A 1 190 ? -5.305 9.633 6.217 1.00 91.62 190 LYS A CA 1
ATOM 1507 C C . LYS A 1 190 ? -4.779 8.605 7.224 1.00 91.62 190 LYS A C 1
ATOM 1509 O O . LYS A 1 190 ? -4.444 8.981 8.343 1.00 91.62 190 LYS A O 1
ATOM 1514 N N . GLY A 1 191 ? -4.746 7.315 6.870 1.00 91.44 191 GLY A N 1
ATOM 1515 C CA . GLY A 1 191 ? -4.410 6.226 7.805 1.00 91.44 191 GLY A CA 1
ATOM 1516 C C . GLY A 1 191 ? -5.436 6.011 8.929 1.00 91.44 191 GLY A C 1
ATOM 1517 O O . GLY A 1 191 ? -5.175 5.249 9.860 1.00 91.44 191 GLY A O 1
ATOM 1518 N N . LEU A 1 192 ? -6.578 6.699 8.868 1.00 93.12 192 LEU A N 1
ATOM 1519 C CA . LEU A 1 192 ? -7.642 6.700 9.864 1.00 93.12 192 LEU A CA 1
ATOM 1520 C C . LEU A 1 192 ? -8.988 6.987 9.184 1.00 93.12 192 LEU A C 1
ATOM 1522 O O . LEU A 1 192 ? -9.076 7.880 8.338 1.00 93.12 192 LEU A O 1
ATOM 1526 N N . CYS A 1 193 ? -10.046 6.293 9.601 1.00 93.38 193 CYS A N 1
ATOM 1527 C CA . CYS A 1 193 ? -11.425 6.684 9.323 1.00 93.38 193 CYS A CA 1
ATOM 1528 C C . CYS A 1 193 ? -12.360 6.301 10.476 1.00 93.38 193 CYS A C 1
ATOM 1530 O O . CYS A 1 193 ? -12.083 5.356 11.212 1.00 93.38 193 CYS A O 1
ATOM 1532 N N . VAL A 1 194 ? -13.482 7.011 10.593 1.00 92.31 194 VAL A N 1
ATOM 1533 C CA . VAL A 1 194 ? -14.629 6.613 11.416 1.00 92.31 194 VAL A CA 1
ATOM 1534 C C . VAL A 1 194 ? -15.749 6.189 10.465 1.00 92.31 194 VAL A C 1
ATOM 1536 O O . VAL A 1 194 ? -16.120 6.964 9.583 1.00 92.31 194 VAL A O 1
ATOM 1539 N N . LEU A 1 195 ? -16.245 4.961 10.608 1.00 91.81 195 LEU A N 1
ATOM 1540 C CA . LEU A 1 195 ? -17.374 4.440 9.832 1.00 91.81 195 LEU A CA 1
ATOM 1541 C C . LEU A 1 195 ? -18.714 4.962 10.375 1.00 91.81 195 LEU A C 1
ATOM 1543 O O . LEU A 1 195 ? -18.801 5.467 11.496 1.00 91.81 195 LEU A O 1
ATOM 1547 N N . SER A 1 196 ? -19.782 4.789 9.592 1.00 89.19 196 SER A N 1
ATOM 1548 C CA . SER A 1 196 ? -21.155 5.165 9.966 1.00 89.19 196 SER A CA 1
ATOM 1549 C C . SER A 1 196 ? -21.698 4.437 11.205 1.00 89.19 196 SER A C 1
ATOM 1551 O O . SER A 1 196 ? -22.639 4.919 11.829 1.00 89.19 196 SER A O 1
ATOM 1553 N N . ASP A 1 197 ? -21.089 3.315 11.596 1.00 88.94 197 ASP A N 1
ATOM 1554 C CA . ASP A 1 197 ? -21.411 2.543 12.800 1.00 88.94 197 ASP A CA 1
ATOM 1555 C C . ASP A 1 197 ? -20.552 2.926 14.026 1.00 88.94 197 ASP A C 1
ATOM 1557 O O . ASP A 1 197 ? -20.466 2.154 14.976 1.00 88.94 197 ASP A O 1
ATOM 1561 N N . ASN A 1 198 ? -19.888 4.090 14.005 1.00 90.75 198 ASN A N 1
ATOM 1562 C CA . ASN A 1 198 ? -18.930 4.568 15.014 1.00 90.75 198 ASN A CA 1
ATOM 1563 C C . ASN A 1 198 ? -17.612 3.767 15.138 1.00 90.75 198 ASN A C 1
ATOM 1565 O O . ASN A 1 198 ? -16.797 4.070 16.015 1.00 90.75 198 ASN A O 1
ATOM 1569 N N . THR A 1 199 ? -17.342 2.782 14.273 1.00 92.00 199 THR A N 1
ATOM 1570 C CA . THR A 1 199 ? -16.057 2.056 14.271 1.00 92.00 199 THR A CA 1
ATOM 1571 C C . THR A 1 199 ? -14.911 2.948 13.819 1.00 92.00 199 THR A C 1
ATOM 1573 O O . THR A 1 199 ? -14.971 3.537 12.742 1.00 92.00 199 THR A O 1
ATOM 1576 N N . VAL A 1 200 ? -13.813 2.967 14.577 1.00 93.94 200 VAL A N 1
ATOM 1577 C CA . VAL A 1 200 ? -12.574 3.636 14.160 1.00 93.94 200 VAL A CA 1
ATOM 1578 C C . VAL A 1 200 ? -11.647 2.622 13.497 1.00 93.94 200 VAL A C 1
ATOM 1580 O O . VAL A 1 200 ? -11.117 1.730 14.159 1.00 93.94 200 VAL A O 1
ATOM 1583 N N . LEU A 1 201 ? -11.433 2.766 12.191 1.00 94.69 201 LEU A N 1
ATOM 1584 C CA . LEU A 1 201 ? -10.424 2.028 11.433 1.00 94.69 201 LEU A CA 1
ATOM 1585 C C . LEU A 1 201 ? -9.105 2.805 11.433 1.00 94.69 201 LEU A C 1
ATOM 1587 O O . LEU A 1 201 ? -9.101 4.015 11.200 1.00 94.69 201 LEU A O 1
ATOM 1591 N N . LYS A 1 202 ? -7.976 2.116 11.631 1.00 94.94 202 LYS A N 1
ATOM 1592 C CA . LYS A 1 202 ? -6.635 2.714 11.574 1.00 94.94 202 LYS A CA 1
ATOM 1593 C C . LYS A 1 202 ? -5.618 1.798 10.888 1.00 94.94 202 LYS A C 1
ATOM 1595 O O . LYS A 1 202 ? -5.475 0.640 11.264 1.00 94.94 202 LYS A O 1
ATOM 1600 N N . TRP A 1 203 ? -4.867 2.335 9.932 1.00 94.56 203 TRP A N 1
ATOM 1601 C CA . TRP A 1 203 ? -3.853 1.627 9.136 1.00 94.56 203 TRP A CA 1
ATOM 1602 C C . TRP A 1 203 ? -2.624 2.521 8.899 1.00 94.56 203 TRP A C 1
ATOM 1604 O O . TRP A 1 203 ? -2.561 3.651 9.389 1.00 94.56 203 TRP A O 1
ATOM 1614 N N . GLU A 1 204 ? -1.624 2.013 8.177 1.00 92.94 204 GLU A N 1
ATOM 1615 C CA . GLU A 1 204 ? -0.468 2.793 7.720 1.00 92.94 204 GLU A CA 1
ATOM 1616 C C . GLU A 1 204 ? -0.488 2.886 6.180 1.00 92.94 204 GLU A C 1
ATOM 1618 O O . GLU A 1 204 ? -0.332 1.861 5.515 1.00 92.94 204 GLU A O 1
ATOM 1623 N N . PRO A 1 205 ? -0.727 4.074 5.584 1.00 91.38 205 PRO A N 1
ATOM 1624 C CA . PRO A 1 205 ? -0.870 4.207 4.133 1.00 91.38 205 PRO A CA 1
ATOM 1625 C C . PRO A 1 205 ? 0.424 3.878 3.376 1.00 91.38 205 PRO A C 1
ATOM 1627 O O . PRO A 1 205 ? 1.435 4.575 3.499 1.00 91.38 205 PRO A O 1
ATOM 1630 N N . THR A 1 206 ? 0.388 2.840 2.540 1.00 88.19 206 THR A N 1
ATOM 1631 C CA . THR A 1 206 ? 1.522 2.467 1.679 1.00 88.19 206 THR A CA 1
ATOM 1632 C C . THR A 1 206 ? 1.804 3.550 0.637 1.00 88.19 206 THR A C 1
ATOM 1634 O O . THR A 1 206 ? 0.898 3.986 -0.073 1.00 88.19 206 THR A O 1
ATOM 1637 N N . LYS A 1 207 ? 3.074 3.950 0.499 1.00 82.31 207 LYS A N 1
ATOM 1638 C CA . LYS A 1 207 ? 3.499 4.990 -0.457 1.00 82.31 207 LYS A CA 1
ATOM 1639 C C . LYS A 1 207 ? 3.319 4.564 -1.913 1.00 82.31 207 LYS A C 1
ATOM 1641 O O . LYS A 1 207 ? 2.920 5.383 -2.729 1.00 82.31 207 LYS A O 1
ATOM 1646 N N . ASP A 1 208 ? 3.550 3.290 -2.219 1.00 78.75 208 ASP A N 1
ATOM 1647 C CA . ASP A 1 208 ? 3.511 2.770 -3.593 1.00 78.75 208 ASP A CA 1
ATOM 1648 C C . ASP A 1 208 ? 2.112 2.889 -4.227 1.00 78.75 208 ASP A C 1
ATOM 1650 O O . ASP A 1 208 ? 1.996 3.163 -5.417 1.00 78.75 208 ASP A O 1
ATOM 1654 N N . ARG A 1 209 ? 1.048 2.810 -3.410 1.00 84.56 209 ARG A N 1
ATOM 1655 C CA . ARG A 1 209 ? -0.355 3.062 -3.799 1.00 84.56 209 ARG A CA 1
ATOM 1656 C C . ARG A 1 209 ? -0.580 4.491 -4.307 1.00 84.56 209 ARG A C 1
ATOM 1658 O O . ARG A 1 209 ? -1.497 4.730 -5.084 1.00 84.56 209 ARG A O 1
ATOM 1665 N N . MET A 1 210 ? 0.237 5.457 -3.882 1.00 84.25 210 MET A N 1
ATOM 1666 C CA . MET A 1 210 ? 0.145 6.849 -4.345 1.00 84.25 210 MET A CA 1
ATOM 1667 C C . MET A 1 210 ? 0.806 7.064 -5.717 1.00 84.25 210 MET A C 1
ATOM 1669 O O . MET A 1 210 ? 0.503 8.057 -6.376 1.00 84.25 210 MET A O 1
ATOM 1673 N N . CYS A 1 211 ? 1.672 6.147 -6.162 1.00 88.88 211 CYS A N 1
ATOM 1674 C CA . CYS A 1 211 ? 2.353 6.234 -7.453 1.00 88.88 211 CYS A CA 1
ATOM 1675 C C . CYS A 1 211 ? 1.419 5.810 -8.591 1.00 88.88 211 CYS A C 1
ATOM 1677 O O . CYS A 1 211 ? 0.786 4.756 -8.513 1.00 88.88 211 CYS A O 1
ATOM 1679 N N . ARG A 1 212 ? 1.379 6.588 -9.679 1.00 90.06 212 ARG A N 1
ATOM 1680 C CA . ARG A 1 212 ? 0.655 6.222 -10.911 1.00 90.06 212 ARG A CA 1
ATOM 1681 C C . ARG A 1 212 ? 1.344 5.097 -11.679 1.00 90.06 212 ARG A C 1
ATOM 1683 O O . ARG A 1 212 ? 0.684 4.363 -12.411 1.00 90.06 212 ARG A O 1
ATOM 1690 N N . TYR A 1 213 ? 2.656 4.981 -11.532 1.00 90.50 213 TYR A N 1
ATOM 1691 C CA . TYR A 1 213 ? 3.501 4.030 -12.225 1.00 90.50 213 TYR A CA 1
ATOM 1692 C C . TYR A 1 213 ? 4.330 3.215 -11.233 1.00 90.50 213 TYR A C 1
ATOM 1694 O O . TYR A 1 213 ? 5.114 3.746 -10.444 1.00 90.50 213 TYR A O 1
ATOM 1702 N N . ILE A 1 214 ? 4.192 1.897 -11.317 1.00 91.25 214 ILE A N 1
ATOM 1703 C CA . ILE A 1 214 ? 4.857 0.922 -10.451 1.00 91.25 214 ILE A CA 1
ATOM 1704 C C . ILE A 1 214 ? 5.979 0.217 -11.208 1.00 91.25 214 ILE A C 1
ATOM 1706 O O . ILE A 1 214 ? 5.837 -0.162 -12.371 1.00 91.25 214 ILE A O 1
ATOM 1710 N N . LYS A 1 215 ? 7.138 0.070 -10.559 1.00 90.62 215 LYS A N 1
ATOM 1711 C CA . LYS A 1 215 ? 8.342 -0.456 -11.208 1.00 90.62 215 LYS A CA 1
ATOM 1712 C C . LYS A 1 215 ? 8.241 -1.971 -11.402 1.00 90.62 215 LYS A C 1
ATOM 1714 O O . LYS A 1 215 ? 8.372 -2.715 -10.435 1.00 90.62 215 LYS A O 1
ATOM 1719 N N . ILE A 1 216 ? 8.134 -2.418 -12.653 1.00 90.88 216 ILE A N 1
ATOM 1720 C CA . ILE A 1 216 ? 8.145 -3.849 -13.001 1.00 90.88 216 ILE A CA 1
ATOM 1721 C C . ILE A 1 216 ? 9.556 -4.449 -13.011 1.00 90.88 216 ILE A C 1
ATOM 1723 O O . ILE A 1 216 ? 9.724 -5.636 -12.750 1.00 90.88 216 ILE A O 1
ATOM 1727 N N . GLY A 1 217 ? 10.596 -3.649 -13.273 1.00 90.06 217 GLY A N 1
ATOM 1728 C CA . GLY A 1 217 ? 11.965 -4.166 -13.283 1.00 90.06 217 GLY A CA 1
ATOM 1729 C C . GLY A 1 217 ? 13.021 -3.222 -13.852 1.00 90.06 217 GLY A C 1
ATOM 1730 O O . GLY A 1 217 ? 12.830 -2.007 -13.954 1.00 90.06 217 GLY A O 1
ATOM 1731 N N . THR A 1 218 ? 14.181 -3.789 -14.182 1.00 92.50 218 THR A N 1
ATOM 1732 C CA . THR A 1 218 ? 15.314 -3.080 -14.795 1.00 92.50 218 THR A CA 1
ATOM 1733 C C . THR A 1 218 ? 15.921 -3.961 -15.875 1.00 92.50 218 THR A C 1
ATOM 1735 O O . THR A 1 218 ? 16.283 -5.094 -15.577 1.00 92.50 218 THR A O 1
ATOM 1738 N N . TRP A 1 219 ? 16.089 -3.427 -17.079 1.00 91.12 219 TRP A N 1
ATOM 1739 C CA . TRP A 1 219 ? 16.618 -4.159 -18.228 1.00 91.12 219 TRP A CA 1
ATOM 1740 C C . TRP A 1 219 ? 17.802 -3.408 -18.838 1.00 91.12 219 TRP A C 1
ATOM 1742 O O . TRP A 1 219 ? 17.793 -2.176 -18.918 1.00 91.12 219 TRP A O 1
ATOM 1752 N N . GLU A 1 220 ? 18.822 -4.147 -19.272 1.00 91.31 220 GLU A N 1
ATOM 1753 C CA . GLU A 1 220 ? 19.807 -3.631 -20.228 1.00 91.31 220 GLU A CA 1
ATOM 1754 C C . GLU A 1 220 ? 19.255 -3.796 -21.653 1.00 91.31 220 GLU A C 1
ATOM 1756 O O . GLU A 1 220 ? 18.347 -4.597 -21.890 1.00 91.31 220 GLU A O 1
ATOM 1761 N N . GLY A 1 221 ? 19.718 -2.961 -22.577 1.00 88.81 221 GLY A N 1
ATOM 1762 C CA . GLY A 1 221 ? 19.172 -2.880 -23.924 1.00 88.81 221 GLY A CA 1
ATOM 1763 C C . GLY A 1 221 ? 19.886 -1.848 -24.785 1.00 88.81 221 GLY A C 1
ATOM 1764 O O . GLY A 1 221 ? 20.844 -1.200 -24.352 1.00 88.81 221 GLY A O 1
ATOM 1765 N N . LYS A 1 222 ? 19.401 -1.671 -26.011 1.00 88.62 222 LYS A N 1
ATOM 1766 C CA . LYS A 1 222 ? 19.966 -0.802 -27.048 1.00 88.62 222 LYS A CA 1
ATOM 1767 C C . LYS A 1 222 ? 18.903 0.159 -27.573 1.00 88.62 222 LYS A C 1
ATOM 1769 O O . LYS A 1 222 ? 17.760 -0.229 -27.772 1.00 88.62 222 LYS A O 1
ATOM 1774 N N . PHE A 1 223 ? 19.289 1.411 -27.791 1.00 87.62 223 PHE A N 1
ATOM 1775 C CA . PHE A 1 223 ? 18.430 2.485 -28.286 1.00 87.62 223 PHE A CA 1
ATOM 1776 C C . PHE A 1 223 ? 18.827 2.851 -29.720 1.00 87.62 223 PHE A C 1
ATOM 1778 O O . PHE A 1 223 ? 19.987 3.203 -29.955 1.00 87.62 223 PHE A O 1
ATOM 1785 N N . LEU A 1 224 ? 17.883 2.782 -30.658 1.00 85.38 224 LEU A N 1
ATOM 1786 C CA . LEU A 1 224 ? 18.053 3.100 -32.077 1.00 85.38 224 LEU A CA 1
ATOM 1787 C C . LEU A 1 224 ? 16.772 3.768 -32.601 1.00 85.38 224 LEU A C 1
ATOM 1789 O O . LEU A 1 224 ? 15.687 3.274 -32.347 1.00 85.38 224 LEU A O 1
ATOM 1793 N N . ASP A 1 225 ? 16.906 4.924 -33.255 1.00 82.69 225 ASP A N 1
ATOM 1794 C CA . ASP A 1 225 ? 15.816 5.777 -33.779 1.00 82.69 225 ASP A CA 1
ATOM 1795 C C . ASP A 1 225 ? 14.502 5.820 -32.956 1.00 82.69 225 ASP A C 1
ATOM 1797 O O . ASP A 1 225 ? 13.395 5.686 -33.466 1.00 82.69 225 ASP A O 1
ATOM 1801 N N . ASN A 1 226 ? 14.633 6.072 -31.649 1.00 87.19 226 ASN A N 1
ATOM 1802 C CA . ASN A 1 226 ? 13.569 6.083 -30.626 1.00 87.19 226 ASN A CA 1
ATOM 1803 C C . ASN A 1 226 ? 12.920 4.744 -30.265 1.00 87.19 226 ASN A C 1
ATOM 1805 O O . ASN A 1 226 ? 12.130 4.723 -29.323 1.00 87.19 226 ASN A O 1
ATOM 1809 N N . THR A 1 227 ? 13.298 3.637 -30.890 1.00 87.69 227 THR A N 1
ATOM 1810 C CA . THR A 1 227 ? 13.021 2.306 -30.353 1.00 87.69 227 THR A CA 1
ATOM 1811 C C . THR A 1 227 ? 14.124 1.916 -29.370 1.00 87.69 227 THR A C 1
ATOM 1813 O O . THR A 1 227 ? 15.318 1.908 -29.681 1.00 87.69 227 THR A O 1
ATOM 1816 N N . TRP A 1 228 ? 13.735 1.590 -28.141 1.00 90.44 228 TRP A N 1
ATOM 1817 C CA . TRP A 1 228 ? 14.587 0.895 -27.183 1.00 90.44 228 TRP A CA 1
ATOM 1818 C C . TRP A 1 228 ? 14.210 -0.585 -27.157 1.00 90.44 228 TRP A C 1
ATOM 1820 O O . TRP A 1 228 ? 13.051 -0.928 -26.940 1.00 90.44 228 TRP A O 1
ATOM 1830 N N . LEU A 1 229 ? 15.199 -1.449 -27.349 1.00 89.12 229 LEU A N 1
ATOM 1831 C CA . LEU A 1 229 ? 15.071 -2.902 -27.357 1.00 89.12 229 LEU A CA 1
ATOM 1832 C C . LEU A 1 229 ? 15.859 -3.491 -26.185 1.00 89.12 229 LEU A C 1
ATOM 1834 O O . LEU A 1 229 ? 17.045 -3.190 -26.040 1.00 89.12 229 LEU A O 1
ATOM 1838 N N . SER A 1 230 ? 15.240 -4.351 -25.376 1.00 89.62 230 SER A N 1
ATOM 1839 C CA . SER A 1 230 ? 15.940 -5.065 -24.306 1.00 89.62 230 SER A CA 1
ATOM 1840 C C . SER A 1 230 ? 16.910 -6.120 -24.859 1.00 89.62 230 SER A C 1
ATOM 1842 O O . SER A 1 230 ? 16.627 -6.799 -25.846 1.00 89.62 230 SER A O 1
ATOM 1844 N N . ASP A 1 231 ? 18.069 -6.290 -24.212 1.00 84.81 231 ASP A N 1
ATOM 1845 C CA . ASP A 1 231 ? 19.094 -7.263 -24.640 1.00 84.81 231 ASP A CA 1
ATOM 1846 C C . ASP A 1 231 ? 18.632 -8.730 -24.475 1.00 84.81 231 ASP A C 1
ATOM 1848 O O . ASP A 1 231 ? 19.239 -9.633 -25.046 1.00 84.81 231 ASP A O 1
ATOM 1852 N N . ASP A 1 232 ? 17.551 -8.968 -23.723 1.00 82.94 232 ASP A N 1
ATOM 1853 C CA . ASP A 1 232 ? 16.881 -10.265 -23.554 1.00 82.94 232 ASP A CA 1
ATOM 1854 C C . ASP A 1 232 ? 15.671 -10.476 -24.489 1.00 82.94 232 ASP A C 1
ATOM 1856 O O . ASP A 1 232 ? 14.943 -11.455 -24.317 1.00 82.94 232 ASP A O 1
ATOM 1860 N N . ALA A 1 233 ? 15.447 -9.564 -25.447 1.00 77.69 233 ALA A N 1
ATOM 1861 C CA . ALA A 1 233 ? 14.371 -9.594 -26.446 1.00 77.69 233 ALA A CA 1
ATOM 1862 C C . ALA A 1 233 ? 12.928 -9.654 -25.886 1.00 77.69 233 ALA A C 1
ATOM 1864 O O . ALA A 1 233 ? 11.986 -9.939 -26.623 1.00 77.69 233 ALA A O 1
ATOM 1865 N N . GLN A 1 234 ? 12.720 -9.374 -24.594 1.00 78.06 234 GLN A N 1
ATOM 1866 C CA . GLN A 1 234 ? 11.396 -9.426 -23.957 1.00 78.06 234 GLN A CA 1
ATOM 1867 C C . GLN A 1 234 ? 10.581 -8.130 -24.078 1.00 78.06 234 GLN A C 1
ATOM 1869 O O . GLN A 1 234 ? 9.372 -8.172 -23.840 1.00 78.06 234 GLN A O 1
ATOM 1874 N N . LEU A 1 235 ? 11.208 -6.992 -24.404 1.00 85.50 235 LEU A N 1
ATOM 1875 C CA . LEU A 1 235 ? 10.558 -5.680 -24.498 1.00 85.50 235 LEU A CA 1
ATOM 1876 C C . LEU A 1 235 ? 11.151 -4.840 -25.643 1.00 85.50 235 LEU A C 1
ATOM 1878 O O . LEU A 1 235 ? 12.350 -4.560 -25.647 1.00 85.50 235 LEU A O 1
ATOM 1882 N N . ALA A 1 236 ? 10.297 -4.355 -26.548 1.00 87.50 236 ALA A N 1
ATOM 1883 C CA . ALA A 1 236 ? 10.588 -3.224 -27.427 1.00 87.50 236 ALA A CA 1
ATOM 1884 C C . ALA A 1 236 ? 9.658 -2.048 -27.078 1.00 87.50 236 ALA A C 1
ATOM 1886 O O . ALA A 1 236 ? 8.448 -2.224 -26.947 1.00 87.50 236 ALA A O 1
ATOM 1887 N N . LEU A 1 237 ? 10.224 -0.854 -26.894 1.00 90.00 237 LEU A N 1
ATOM 1888 C CA . LEU A 1 237 ? 9.520 0.362 -26.478 1.00 90.00 237 LEU A CA 1
ATOM 1889 C C . LEU A 1 237 ? 9.825 1.484 -27.472 1.00 90.00 237 LEU A C 1
ATOM 1891 O O . LEU A 1 237 ? 10.987 1.870 -27.600 1.00 90.00 237 LEU A O 1
ATOM 1895 N N . HIS A 1 238 ? 8.806 2.020 -28.143 1.00 90.00 238 HIS A N 1
ATOM 1896 C CA . HIS A 1 238 ? 8.958 3.154 -29.056 1.00 90.00 238 HIS A CA 1
ATOM 1897 C C . HIS A 1 238 ? 8.621 4.466 -28.342 1.0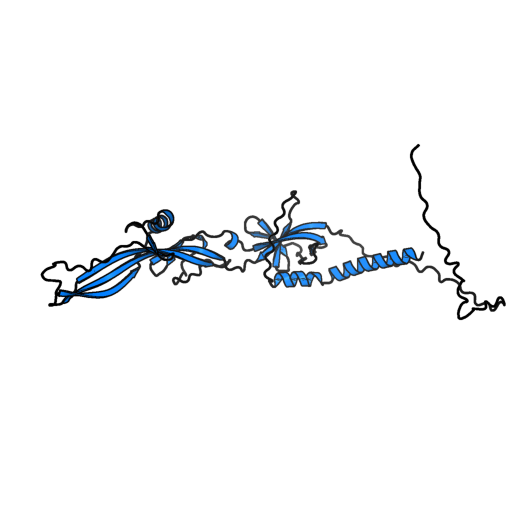0 90.00 238 HIS A C 1
ATOM 1899 O O . HIS A 1 238 ? 7.683 4.536 -27.543 1.00 90.00 238 HIS A O 1
ATOM 1905 N N . PHE A 1 239 ? 9.390 5.516 -28.619 1.00 90.81 239 PHE A N 1
ATOM 1906 C CA . PHE A 1 239 ? 9.238 6.825 -27.991 1.00 90.81 239 PHE A CA 1
ATOM 1907 C C . PHE A 1 239 ? 8.973 7.909 -29.038 1.00 90.81 239 PHE A C 1
ATOM 1909 O O . PHE A 1 239 ? 9.847 8.228 -29.844 1.00 90.81 239 PHE A O 1
ATOM 1916 N N . ALA A 1 240 ? 7.802 8.543 -28.963 1.00 89.44 240 ALA A N 1
ATOM 1917 C CA . ALA A 1 240 ? 7.463 9.699 -29.787 1.00 89.44 240 ALA A CA 1
ATOM 1918 C C . ALA A 1 240 ? 8.555 10.793 -29.746 1.00 89.44 240 ALA A C 1
ATOM 1920 O O . ALA A 1 240 ? 9.237 10.983 -28.730 1.00 89.44 240 ALA A O 1
ATOM 1921 N N . LYS A 1 241 ? 8.683 11.563 -30.833 1.00 87.81 241 LYS A N 1
ATOM 1922 C CA . LYS A 1 241 ? 9.486 12.797 -30.907 1.00 87.81 241 LYS A CA 1
ATOM 1923 C C . LYS A 1 241 ? 8.536 14.019 -30.894 1.00 87.81 241 LYS A C 1
ATOM 1925 O O . LYS A 1 241 ? 7.815 14.191 -31.873 1.00 87.81 241 LYS A O 1
ATOM 1930 N N . PRO A 1 242 ? 8.542 14.903 -29.872 1.00 86.94 242 PRO A N 1
ATOM 1931 C CA . PRO A 1 242 ? 9.284 14.832 -28.612 1.00 86.94 242 PRO A CA 1
ATOM 1932 C C . PRO A 1 242 ? 8.662 13.837 -27.621 1.00 86.94 242 PRO A C 1
ATOM 1934 O O . PRO A 1 242 ? 7.445 13.680 -27.555 1.00 86.94 242 PRO A O 1
ATOM 1937 N N . THR A 1 243 ? 9.501 13.204 -26.802 1.00 88.81 243 THR A N 1
ATOM 1938 C CA . THR A 1 243 ? 9.048 12.151 -25.884 1.00 88.81 243 THR A CA 1
ATOM 1939 C C . THR A 1 243 ? 8.292 12.740 -24.691 1.00 88.81 243 THR A C 1
ATOM 1941 O O . THR A 1 243 ? 8.873 13.567 -23.976 1.00 88.81 243 THR A O 1
ATOM 1944 N N . PRO A 1 244 ? 7.038 12.323 -24.426 1.00 91.62 244 PRO A N 1
ATOM 1945 C CA . PRO A 1 244 ? 6.266 12.816 -23.292 1.00 91.62 244 PRO A CA 1
ATOM 1946 C C . PRO A 1 244 ? 6.929 12.436 -21.964 1.00 91.62 244 PRO A C 1
ATOM 1948 O O . PRO A 1 244 ? 7.374 11.300 -21.770 1.00 91.62 244 PRO A O 1
ATOM 1951 N N . LYS A 1 245 ? 6.989 13.403 -21.039 1.00 91.44 245 LYS A N 1
ATOM 1952 C CA . LYS A 1 245 ? 7.587 13.226 -19.710 1.00 91.44 245 LYS A CA 1
ATOM 1953 C C . LYS A 1 245 ? 6.596 13.570 -18.609 1.00 91.44 245 LYS A C 1
ATOM 1955 O O . LYS A 1 245 ? 5.902 14.579 -18.694 1.00 91.44 245 LYS A O 1
ATOM 1960 N N . PHE A 1 246 ? 6.559 12.739 -17.576 1.00 89.75 246 PHE A N 1
ATOM 1961 C CA . PHE A 1 246 ? 5.639 12.856 -16.447 1.00 89.75 246 PHE A CA 1
ATOM 1962 C C . PHE A 1 246 ? 6.415 12.774 -15.128 1.00 89.75 246 PHE A C 1
ATOM 1964 O O . PHE A 1 246 ? 7.417 12.066 -15.050 1.00 89.75 246 PHE A O 1
ATOM 1971 N N . TRP A 1 247 ? 5.982 13.504 -14.099 1.00 90.38 247 TRP A N 1
ATOM 1972 C CA . TRP A 1 247 ? 6.574 13.420 -12.761 1.00 90.38 247 TRP A CA 1
ATOM 1973 C C . TRP A 1 247 ? 5.717 12.523 -11.875 1.00 90.38 247 TRP A C 1
ATOM 1975 O O . TRP A 1 247 ? 4.548 12.824 -11.647 1.00 90.38 247 TRP A O 1
ATOM 1985 N N . ASP A 1 248 ? 6.305 11.447 -11.360 1.00 89.25 248 ASP A N 1
ATOM 1986 C CA . ASP A 1 248 ? 5.628 10.512 -10.463 1.00 89.25 248 ASP A CA 1
ATOM 1987 C C . ASP A 1 248 ? 6.610 9.923 -9.448 1.00 89.25 248 ASP A C 1
ATOM 1989 O O . ASP A 1 248 ? 7.764 9.658 -9.784 1.00 89.25 248 ASP A O 1
ATOM 1993 N N . CYS A 1 249 ? 6.163 9.762 -8.199 1.00 84.38 249 CYS A N 1
ATOM 1994 C CA . CYS A 1 249 ? 6.939 9.238 -7.067 1.00 84.38 249 CYS A CA 1
ATOM 1995 C C . CYS A 1 249 ? 8.446 9.581 -7.109 1.00 84.38 249 CYS A C 1
ATOM 1997 O O . CYS A 1 249 ? 9.321 8.712 -7.112 1.00 84.38 249 CYS A O 1
ATOM 1999 N N . SER A 1 250 ? 8.740 10.887 -7.155 1.00 85.19 250 SER A N 1
ATOM 2000 C CA . SER A 1 250 ? 10.089 11.484 -7.170 1.00 85.19 250 SER A CA 1
ATOM 2001 C C . SER A 1 250 ? 10.962 11.196 -8.405 1.00 85.19 250 SER A C 1
ATOM 2003 O O . SER A 1 250 ? 12.177 11.392 -8.350 1.00 85.19 250 SER A O 1
ATOM 2005 N N . ASN A 1 251 ? 10.379 10.752 -9.521 1.00 88.00 251 ASN A N 1
ATOM 2006 C CA . ASN A 1 251 ? 11.081 10.457 -10.771 1.00 88.00 251 ASN A CA 1
ATOM 2007 C C . ASN A 1 251 ? 10.464 11.212 -11.962 1.00 88.00 251 ASN A C 1
ATOM 2009 O O . ASN A 1 251 ? 9.249 11.376 -12.048 1.00 88.00 251 ASN A O 1
ATOM 2013 N N . ILE A 1 252 ? 11.307 11.613 -12.924 1.00 91.31 252 ILE A N 1
ATOM 2014 C CA . ILE A 1 252 ? 10.859 12.021 -14.266 1.00 91.31 252 ILE A CA 1
ATOM 2015 C C . ILE A 1 252 ? 10.803 10.762 -15.130 1.00 91.31 252 ILE A C 1
ATOM 2017 O O . ILE A 1 252 ? 11.843 10.184 -15.448 1.00 91.31 252 ILE A O 1
ATOM 2021 N N . LEU A 1 253 ? 9.595 10.356 -15.501 1.00 93.19 253 LEU A N 1
ATOM 2022 C CA . LEU A 1 253 ? 9.318 9.196 -16.333 1.00 93.19 253 LEU A CA 1
ATOM 2023 C C . LEU A 1 253 ? 9.186 9.606 -17.806 1.00 93.19 253 LEU A C 1
ATOM 2025 O O . LEU A 1 253 ? 8.478 10.560 -18.117 1.00 93.19 253 LEU A O 1
ATOM 2029 N N . GLU A 1 254 ? 9.835 8.875 -18.709 1.00 93.81 254 GLU A N 1
ATOM 2030 C CA . GLU A 1 254 ? 9.678 8.975 -20.166 1.00 93.81 254 GLU A CA 1
ATOM 2031 C C . GLU A 1 254 ? 8.657 7.925 -20.621 1.00 93.81 254 GLU A C 1
ATOM 2033 O O . GLU A 1 254 ? 8.898 6.726 -20.445 1.00 93.81 254 GLU A O 1
ATOM 2038 N N . ILE A 1 255 ? 7.516 8.358 -21.165 1.00 92.56 255 ILE A N 1
ATOM 2039 C CA . ILE A 1 255 ? 6.412 7.467 -21.553 1.00 92.56 255 ILE A CA 1
ATOM 2040 C C . ILE A 1 255 ? 6.600 7.009 -23.008 1.00 92.56 255 ILE A C 1
ATOM 2042 O O . ILE A 1 255 ? 6.836 7.826 -23.899 1.00 92.56 255 ILE A O 1
ATOM 2046 N N . SER A 1 256 ? 6.512 5.696 -23.221 1.00 92.62 256 SER A N 1
ATOM 2047 C CA . SER A 1 256 ? 6.514 5.040 -24.537 1.00 92.62 256 SER A CA 1
ATOM 2048 C C . SER A 1 256 ? 5.110 4.986 -25.144 1.00 92.62 256 SER A C 1
ATOM 2050 O O . SER A 1 256 ? 4.112 5.070 -24.427 1.00 92.62 256 SER A O 1
ATOM 2052 N N . GLU A 1 257 ? 5.015 4.802 -26.459 1.00 88.81 257 GLU A N 1
ATOM 2053 C CA . GLU A 1 257 ? 3.731 4.706 -27.171 1.00 88.81 257 GLU A CA 1
ATOM 2054 C C . GLU A 1 257 ? 2.937 3.445 -26.786 1.00 88.81 257 GLU A C 1
ATOM 2056 O O . GLU A 1 257 ? 1.709 3.453 -26.798 1.00 88.81 257 GLU A O 1
ATOM 2061 N N . GLN A 1 258 ? 3.623 2.401 -26.308 1.00 87.69 258 GLN A N 1
ATOM 2062 C CA . GLN A 1 258 ? 3.031 1.213 -25.681 1.00 87.69 258 GLN A CA 1
ATOM 2063 C C . GLN A 1 258 ? 2.382 1.506 -24.307 1.00 87.69 258 GLN A C 1
ATOM 2065 O O . GLN A 1 258 ? 1.836 0.603 -23.679 1.00 87.69 258 GLN A O 1
ATOM 2070 N N . GLY A 1 259 ? 2.464 2.741 -23.793 1.00 87.56 259 GLY A N 1
ATOM 2071 C CA . GLY A 1 259 ? 1.906 3.163 -22.502 1.00 87.56 259 GLY A CA 1
ATOM 2072 C C . GLY A 1 259 ? 2.787 2.858 -21.283 1.00 87.56 259 GLY A C 1
ATOM 2073 O O . GLY A 1 259 ? 2.488 3.316 -20.177 1.00 87.56 259 GLY A O 1
ATOM 2074 N N . LEU A 1 260 ? 3.895 2.133 -21.471 1.00 92.00 260 LEU A N 1
ATOM 2075 C CA . LEU A 1 260 ? 4.884 1.859 -20.426 1.00 92.00 260 LEU A CA 1
ATOM 2076 C C . LEU A 1 260 ? 5.761 3.091 -20.170 1.00 92.00 260 LEU A C 1
ATOM 2078 O O . LEU A 1 260 ? 6.168 3.795 -21.097 1.00 92.00 260 LEU A O 1
ATOM 2082 N N . ALA A 1 261 ? 6.088 3.334 -18.907 1.00 93.00 261 ALA A N 1
ATOM 2083 C CA . ALA A 1 261 ? 6.926 4.446 -18.481 1.00 93.00 261 ALA A CA 1
ATOM 2084 C C . ALA A 1 261 ? 8.354 3.974 -18.173 1.00 93.00 261 ALA A C 1
ATOM 2086 O O . ALA A 1 261 ? 8.563 2.865 -17.682 1.00 93.00 261 ALA A O 1
ATOM 2087 N N . THR A 1 262 ? 9.363 4.806 -18.445 1.00 94.00 262 THR A N 1
ATOM 2088 C CA . THR A 1 262 ? 10.773 4.428 -18.255 1.00 94.00 262 THR A CA 1
ATOM 2089 C C . THR A 1 262 ? 11.629 5.515 -17.618 1.00 94.00 262 THR A C 1
ATOM 2091 O O . THR A 1 262 ? 11.355 6.705 -17.743 1.00 94.00 262 THR A O 1
ATOM 2094 N N . VAL A 1 263 ? 12.720 5.101 -16.968 1.00 93.12 263 VAL A N 1
ATOM 2095 C CA . VAL A 1 263 ? 13.798 5.997 -16.522 1.00 93.12 263 VAL A CA 1
ATOM 2096 C C . VAL A 1 263 ? 15.133 5.448 -17.010 1.00 93.12 263 VAL A C 1
ATOM 2098 O O . VAL A 1 263 ? 15.529 4.338 -16.645 1.00 93.12 263 VAL A O 1
ATOM 2101 N N . THR A 1 264 ? 15.855 6.242 -17.802 1.00 89.56 264 THR A N 1
ATOM 2102 C CA . THR A 1 264 ? 17.218 5.914 -18.247 1.00 89.56 264 THR A CA 1
ATOM 2103 C C . THR A 1 264 ? 18.182 5.940 -17.059 1.00 89.56 264 THR A C 1
ATOM 2105 O O . THR A 1 264 ? 18.494 6.998 -16.505 1.00 89.56 264 THR A O 1
ATOM 2108 N N . ARG A 1 265 ? 18.688 4.770 -16.653 1.00 82.75 265 ARG A N 1
ATOM 2109 C CA . ARG A 1 265 ? 19.593 4.633 -15.508 1.00 82.75 265 ARG A CA 1
ATOM 2110 C C . ARG A 1 265 ? 21.016 4.998 -15.928 1.00 82.75 265 ARG A C 1
ATOM 2112 O O . ARG A 1 265 ? 21.730 4.186 -16.512 1.00 82.75 265 ARG A O 1
ATOM 2119 N N . ARG A 1 266 ? 21.474 6.203 -15.563 1.00 68.50 266 ARG A N 1
ATOM 2120 C CA . ARG A 1 266 ? 22.906 6.554 -15.632 1.00 68.50 266 ARG A CA 1
ATOM 2121 C C . ARG A 1 266 ? 23.711 5.511 -14.837 1.00 68.50 266 ARG A C 1
ATOM 2123 O O . ARG A 1 266 ? 23.364 5.211 -13.692 1.00 68.50 266 ARG A O 1
ATOM 2130 N N . ARG A 1 267 ? 24.757 4.932 -15.443 1.00 54.53 267 ARG A N 1
ATOM 2131 C CA . ARG A 1 267 ? 25.540 3.819 -14.867 1.00 54.53 267 ARG A CA 1
ATOM 2132 C C . ARG A 1 267 ? 26.324 4.243 -13.614 1.00 54.53 267 ARG A C 1
ATOM 2134 O O . ARG A 1 267 ? 27.497 4.591 -13.691 1.00 54.53 267 ARG A O 1
ATOM 2141 N N . SER A 1 268 ? 25.690 4.126 -12.448 1.00 47.44 268 SER A N 1
ATOM 2142 C CA . SER A 1 268 ? 26.397 3.926 -11.177 1.00 47.44 268 SER A CA 1
ATOM 2143 C C . SER A 1 268 ? 26.748 2.442 -11.015 1.00 47.44 268 SER A C 1
ATOM 2145 O O . SER A 1 268 ? 25.954 1.568 -11.377 1.00 47.44 268 SER A O 1
ATOM 2147 N N . LYS A 1 269 ? 27.951 2.136 -10.515 1.00 42.84 269 LYS A N 1
ATOM 2148 C CA . LYS A 1 269 ? 28.468 0.761 -10.445 1.00 42.84 269 LYS A CA 1
ATOM 2149 C C . LYS A 1 269 ? 27.743 -0.053 -9.363 1.00 42.84 269 LYS A C 1
ATOM 2151 O O . LYS A 1 269 ? 27.899 0.231 -8.185 1.00 42.84 269 LYS A O 1
ATOM 2156 N N . ARG A 1 270 ? 27.087 -1.138 -9.801 1.00 43.31 270 ARG A N 1
ATOM 2157 C CA . ARG A 1 270 ? 26.480 -2.236 -9.014 1.00 43.31 270 ARG A CA 1
ATOM 2158 C C . ARG A 1 270 ? 25.287 -1.871 -8.115 1.00 43.31 270 ARG A C 1
ATOM 2160 O O . ARG A 1 270 ? 25.416 -1.201 -7.104 1.00 43.31 270 ARG A O 1
ATOM 2167 N N . SER A 1 271 ? 24.150 -2.495 -8.414 1.00 34.53 271 SER A N 1
ATOM 2168 C CA . SER A 1 271 ? 23.454 -3.354 -7.443 1.00 34.53 271 SER A CA 1
ATOM 2169 C C . SER A 1 271 ? 22.518 -4.292 -8.211 1.00 34.53 271 SER A C 1
ATOM 2171 O O . SER A 1 271 ? 21.782 -3.819 -9.082 1.00 34.53 271 SER A O 1
ATOM 2173 N N . HIS A 1 272 ? 22.579 -5.596 -7.923 1.00 37.59 272 HIS A N 1
ATOM 2174 C CA . HIS A 1 272 ? 21.605 -6.578 -8.403 1.00 37.59 272 HIS A CA 1
ATOM 2175 C C . HIS A 1 272 ? 20.411 -6.585 -7.447 1.00 37.59 272 HIS A C 1
ATOM 2177 O O . HIS A 1 272 ? 20.589 -6.783 -6.249 1.00 37.59 272 HIS A O 1
ATOM 2183 N N . SER A 1 273 ? 19.202 -6.434 -7.985 1.00 35.38 273 SER A N 1
ATOM 2184 C CA . SER A 1 273 ? 17.976 -6.839 -7.300 1.00 35.38 273 SER A CA 1
ATOM 2185 C C . SER A 1 273 ? 17.213 -7.768 -8.231 1.00 35.38 273 SER A C 1
ATOM 2187 O O . SER A 1 273 ? 16.724 -7.335 -9.275 1.00 35.38 273 SER A O 1
ATOM 2189 N N . ASN A 1 274 ? 17.149 -9.048 -7.868 1.00 40.34 274 ASN A N 1
ATOM 2190 C CA . ASN A 1 274 ? 16.370 -10.046 -8.589 1.00 40.34 274 ASN A CA 1
ATOM 2191 C C . ASN A 1 274 ? 14.950 -10.084 -8.006 1.00 40.34 274 ASN A C 1
ATOM 2193 O O . ASN A 1 274 ? 14.594 -11.011 -7.284 1.00 40.34 274 ASN A O 1
ATOM 2197 N N . GLN A 1 275 ? 14.138 -9.077 -8.325 1.00 38.94 275 GLN A N 1
ATOM 2198 C CA . GLN A 1 275 ? 12.684 -9.157 -8.180 1.00 38.94 275 GLN A CA 1
ATOM 2199 C C . GLN A 1 275 ? 12.071 -9.328 -9.568 1.00 38.94 275 GLN A C 1
ATOM 2201 O O . GLN A 1 275 ? 12.097 -8.410 -10.382 1.00 38.94 275 GLN A O 1
ATOM 2206 N N . LYS A 1 276 ? 11.544 -10.529 -9.828 1.00 37.22 276 LYS A N 1
ATOM 2207 C CA . LYS A 1 276 ? 10.766 -10.859 -11.024 1.00 37.22 276 LYS A CA 1
ATOM 2208 C C . LYS A 1 276 ? 9.346 -11.206 -10.587 1.00 37.22 276 LYS A C 1
ATOM 2210 O O . LYS A 1 276 ? 9.045 -12.367 -10.329 1.00 37.22 276 LYS A O 1
ATOM 2215 N N . LEU A 1 277 ? 8.498 -10.188 -10.492 1.00 35.84 277 LEU A N 1
ATOM 2216 C CA . LEU A 1 277 ? 7.050 -10.351 -10.420 1.00 35.84 277 LEU A CA 1
ATOM 2217 C C . LEU A 1 277 ? 6.506 -10.008 -11.809 1.00 35.84 277 LEU A C 1
ATOM 2219 O O . LEU A 1 277 ? 6.800 -8.935 -12.324 1.00 35.84 277 LEU A O 1
ATOM 2223 N N . SER A 1 278 ? 5.787 -10.933 -12.440 1.00 34.19 278 SER A N 1
ATOM 2224 C CA . SER A 1 278 ? 5.243 -10.747 -13.788 1.00 34.19 278 SER A CA 1
ATOM 2225 C C . SER A 1 278 ? 3.773 -11.139 -13.778 1.00 34.19 278 SER A C 1
ATOM 2227 O O . SER A 1 278 ? 3.430 -12.309 -13.620 1.00 34.19 278 SER A O 1
ATOM 2229 N N . LEU A 1 279 ? 2.926 -10.124 -13.908 1.00 39.44 279 LEU A N 1
ATOM 2230 C CA . LEU A 1 279 ? 1.505 -10.227 -14.207 1.00 39.44 279 LEU A CA 1
ATOM 2231 C C . LEU A 1 279 ? 1.353 -9.677 -15.624 1.00 39.44 279 LEU A C 1
ATOM 2233 O O . LEU A 1 279 ? 1.754 -8.546 -15.892 1.00 39.44 279 LEU A O 1
ATOM 2237 N N . VAL A 1 280 ? 0.865 -10.502 -16.550 1.00 41.81 280 VAL A N 1
ATOM 2238 C CA . VAL A 1 280 ? 0.868 -10.163 -17.979 1.00 41.81 280 VAL A CA 1
ATOM 2239 C C . VAL A 1 280 ? -0.248 -9.163 -18.269 1.00 41.81 280 VAL A C 1
ATOM 2241 O O . VAL A 1 280 ? -1.413 -9.538 -18.383 1.00 41.81 280 VAL A O 1
ATOM 2244 N N . THR A 1 281 ? 0.119 -7.893 -18.409 1.00 57.19 281 THR A N 1
ATOM 2245 C CA . THR A 1 281 ? -0.782 -6.807 -18.812 1.00 57.19 281 THR A CA 1
ATOM 2246 C C . THR A 1 281 ? -0.688 -6.553 -20.323 1.00 57.19 281 THR A C 1
ATOM 2248 O O . THR A 1 281 ? 0.311 -6.877 -20.973 1.00 57.19 281 THR A O 1
ATOM 2251 N N . SER A 1 282 ? -1.729 -5.966 -20.923 1.00 63.28 282 SER A N 1
ATOM 2252 C CA . SER A 1 282 ? -1.764 -5.703 -22.372 1.00 63.28 282 SER A CA 1
ATOM 2253 C C . SER A 1 282 ? -0.630 -4.801 -22.909 1.00 63.28 282 SER A C 1
ATOM 2255 O O . SER A 1 282 ? -0.184 -5.071 -24.029 1.00 63.28 282 SER A O 1
ATOM 2257 N N . PRO A 1 283 ? -0.063 -3.825 -22.159 1.00 62.81 283 PRO A N 1
ATOM 2258 C CA . PRO A 1 283 ? 1.130 -3.088 -22.586 1.00 62.81 283 PRO A CA 1
ATOM 2259 C C . PRO A 1 283 ? 2.367 -3.970 -22.803 1.00 62.81 283 PRO A C 1
ATOM 2261 O O . PRO A 1 283 ? 3.131 -3.728 -23.737 1.00 62.81 283 PRO A O 1
ATOM 2264 N N . GLU A 1 284 ? 2.565 -5.023 -21.997 1.00 64.44 284 GLU A N 1
ATOM 2265 C CA . GLU A 1 284 ? 3.674 -5.961 -22.224 1.00 64.44 284 GLU A CA 1
ATOM 2266 C C . GLU A 1 284 ? 3.498 -6.744 -23.528 1.00 64.44 284 GLU A C 1
ATOM 2268 O O . GLU A 1 284 ? 4.479 -7.026 -24.215 1.00 64.44 284 GLU A O 1
ATOM 2273 N N . MET A 1 285 ? 2.260 -7.113 -23.874 1.00 62.91 285 MET A N 1
ATOM 2274 C CA . MET A 1 285 ? 1.974 -7.791 -25.138 1.00 62.91 285 MET A CA 1
ATOM 2275 C C . MET A 1 285 ? 2.219 -6.855 -26.326 1.00 62.91 285 MET A C 1
ATOM 2277 O O . MET A 1 285 ? 2.852 -7.272 -27.290 1.00 62.91 285 MET A O 1
ATOM 2281 N N . ALA A 1 286 ? 1.815 -5.583 -26.234 1.00 65.06 286 ALA A N 1
ATOM 2282 C CA . ALA A 1 286 ? 2.128 -4.580 -27.253 1.00 65.06 286 ALA A CA 1
ATOM 2283 C C . ALA A 1 286 ? 3.649 -4.412 -27.442 1.00 65.06 286 ALA A C 1
ATOM 2285 O O . ALA A 1 286 ? 4.133 -4.490 -28.567 1.00 65.06 286 ALA A O 1
ATOM 2286 N N . ALA A 1 287 ? 4.421 -4.301 -26.354 1.00 64.75 287 ALA A N 1
ATOM 2287 C CA . ALA A 1 287 ? 5.886 -4.217 -26.406 1.00 64.75 287 ALA A CA 1
ATOM 2288 C C . ALA A 1 287 ? 6.560 -5.472 -27.004 1.00 64.75 287 ALA A C 1
ATOM 2290 O O . ALA A 1 287 ? 7.594 -5.368 -27.667 1.00 64.75 287 ALA A O 1
ATOM 2291 N N . LYS A 1 288 ? 5.971 -6.659 -26.808 1.00 63.09 288 LYS A N 1
ATOM 2292 C CA . LYS A 1 288 ? 6.418 -7.930 -27.417 1.00 63.09 288 LYS A CA 1
ATOM 2293 C C . LYS A 1 288 ? 5.986 -8.086 -28.881 1.00 63.09 288 LYS A C 1
ATOM 2295 O O . LYS A 1 288 ? 6.597 -8.867 -29.602 1.00 63.09 288 LYS A O 1
ATOM 2300 N N . LEU A 1 289 ? 4.974 -7.345 -29.334 1.00 61.06 289 LEU A N 1
ATOM 2301 C CA . LEU A 1 289 ? 4.561 -7.291 -30.740 1.00 61.06 289 LEU A CA 1
ATOM 2302 C C . LEU A 1 289 ? 5.334 -6.223 -31.526 1.00 61.06 289 LEU A C 1
ATOM 2304 O O . LEU A 1 289 ? 5.717 -6.494 -32.657 1.00 61.06 289 LEU A O 1
ATOM 2308 N N . THR A 1 290 ? 5.673 -5.073 -30.926 1.00 60.09 290 THR A N 1
ATOM 2309 C CA . THR A 1 290 ? 6.586 -4.084 -31.538 1.00 60.09 290 THR A CA 1
ATOM 2310 C C . THR A 1 290 ? 7.965 -4.686 -31.842 1.00 60.09 290 THR A C 1
ATOM 2312 O O . THR A 1 290 ? 8.587 -4.329 -32.835 1.00 60.09 290 THR A O 1
ATOM 2315 N N . TYR A 1 291 ? 8.414 -5.668 -31.051 1.00 57.47 291 TYR A N 1
ATOM 2316 C CA . TYR A 1 291 ? 9.615 -6.463 -31.338 1.00 57.47 291 TYR A CA 1
ATOM 2317 C C . TYR A 1 291 ? 9.556 -7.218 -32.685 1.00 57.47 291 TYR A C 1
ATOM 2319 O O . TYR A 1 291 ? 10.594 -7.487 -33.276 1.00 57.47 291 TYR A O 1
ATOM 2327 N N . LEU A 1 292 ? 8.368 -7.574 -33.182 1.00 61.00 292 LEU A N 1
ATOM 2328 C CA . LEU A 1 292 ? 8.197 -8.319 -34.437 1.00 61.00 292 LEU A CA 1
ATOM 2329 C C . LEU A 1 292 ? 7.998 -7.411 -35.663 1.00 61.00 292 LEU A C 1
ATOM 2331 O O . LEU A 1 292 ? 7.810 -7.921 -36.767 1.00 61.00 292 LEU A O 1
ATOM 2335 N N . ASP A 1 293 ? 8.013 -6.089 -35.480 1.00 64.12 293 ASP A N 1
ATOM 2336 C CA . ASP A 1 293 ? 7.720 -5.119 -36.535 1.00 64.12 293 ASP A CA 1
ATOM 2337 C C . ASP A 1 293 ? 8.971 -4.743 -37.366 1.00 64.12 293 ASP A C 1
ATOM 2339 O O . ASP A 1 293 ? 10.098 -5.183 -37.123 1.00 64.12 293 ASP A O 1
ATOM 2343 N N . LYS A 1 294 ? 8.755 -3.927 -38.396 1.00 56.84 294 LYS A N 1
ATOM 2344 C CA . LYS A 1 294 ? 9.640 -3.622 -39.524 1.00 56.84 294 LYS A CA 1
ATOM 2345 C C . LYS A 1 294 ? 11.110 -3.328 -39.192 1.00 56.84 294 LYS A C 1
ATOM 2347 O O . LYS A 1 294 ? 11.982 -3.764 -39.936 1.00 56.84 294 LYS A O 1
ATOM 2352 N N . GLU A 1 295 ? 11.417 -2.659 -38.082 1.00 58.91 295 GLU A N 1
ATOM 2353 C CA . GLU A 1 295 ? 12.807 -2.361 -37.684 1.00 58.91 295 GLU A CA 1
ATOM 2354 C C . GLU A 1 295 ? 13.634 -3.636 -37.397 1.00 58.91 295 GLU A C 1
ATOM 2356 O O . GLU A 1 295 ? 14.850 -3.680 -37.626 1.00 58.91 295 GLU A O 1
ATOM 2361 N N . MET A 1 296 ? 12.977 -4.716 -36.959 1.00 61.91 296 MET A N 1
ATOM 2362 C CA . MET A 1 296 ? 13.593 -6.040 -36.850 1.00 61.91 296 MET A CA 1
ATOM 2363 C C . MET A 1 296 ? 13.758 -6.722 -38.209 1.00 61.91 296 MET A C 1
ATOM 2365 O O . MET A 1 296 ? 14.782 -7.364 -38.435 1.00 61.91 296 MET A O 1
ATOM 2369 N N . ALA A 1 297 ? 12.840 -6.520 -39.158 1.00 64.06 297 ALA A N 1
ATOM 2370 C CA . ALA A 1 297 ? 13.041 -6.976 -40.534 1.00 64.06 297 ALA A CA 1
ATOM 2371 C C . ALA A 1 297 ? 14.250 -6.281 -41.191 1.00 64.06 297 ALA A C 1
ATOM 2373 O O . ALA A 1 297 ? 15.068 -6.951 -41.825 1.00 64.06 297 ALA A O 1
ATOM 2374 N N . ASP A 1 298 ? 14.430 -4.974 -40.978 1.00 63.97 298 ASP A N 1
ATOM 2375 C CA . ASP A 1 298 ? 15.562 -4.209 -41.517 1.00 63.97 298 ASP A CA 1
ATOM 2376 C C . ASP A 1 298 ? 16.909 -4.629 -40.885 1.00 63.97 298 ASP A C 1
ATOM 2378 O O . ASP A 1 298 ? 17.911 -4.793 -41.590 1.00 63.97 298 ASP A O 1
ATOM 2382 N N . THR A 1 299 ? 16.956 -4.894 -39.573 1.00 62.22 299 THR A N 1
ATOM 2383 C CA . THR A 1 299 ? 18.191 -5.352 -38.895 1.00 62.22 299 THR A CA 1
ATOM 2384 C C . THR A 1 299 ? 18.529 -6.827 -39.158 1.00 62.22 299 THR A C 1
ATOM 2386 O O . THR A 1 299 ? 19.710 -7.171 -39.307 1.00 62.22 299 THR A O 1
ATOM 2389 N N . LEU A 1 300 ? 17.528 -7.699 -39.320 1.00 66.94 300 LEU A N 1
ATOM 2390 C CA . LEU A 1 300 ? 17.723 -9.057 -39.843 1.00 66.94 300 LEU A CA 1
ATOM 2391 C C . LEU A 1 300 ? 18.222 -9.018 -41.295 1.00 66.94 300 LEU A C 1
ATOM 2393 O O . LEU A 1 300 ? 19.184 -9.706 -41.634 1.00 66.94 300 LEU A O 1
ATOM 2397 N N . THR A 1 301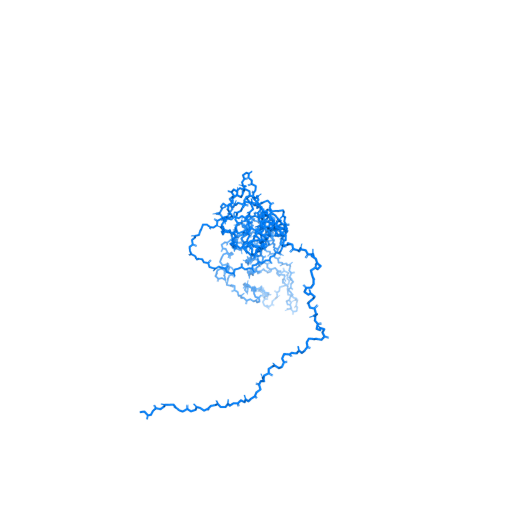 ? 17.654 -8.147 -42.135 1.00 69.25 301 THR A N 1
ATOM 2398 C CA . THR A 1 301 ? 18.104 -7.959 -43.525 1.00 69.25 301 THR A CA 1
ATOM 2399 C C . THR A 1 301 ? 19.551 -7.463 -43.582 1.00 69.25 301 THR A C 1
ATOM 2401 O O . THR A 1 301 ? 20.343 -7.973 -44.377 1.00 69.25 301 THR A O 1
ATOM 2404 N N . PHE A 1 302 ? 19.953 -6.534 -42.706 1.00 67.44 302 PHE A N 1
ATOM 2405 C CA . PHE A 1 302 ? 21.344 -6.077 -42.611 1.00 67.44 302 PHE A CA 1
ATOM 2406 C C . PHE A 1 302 ? 22.313 -7.208 -42.236 1.00 67.44 302 PHE A C 1
ATOM 2408 O O . PHE A 1 302 ? 23.335 -7.391 -42.902 1.00 67.44 302 PHE A O 1
ATOM 2415 N N . THR A 1 303 ? 22.000 -7.988 -41.197 1.00 66.25 303 THR A N 1
ATOM 2416 C CA . THR A 1 303 ? 22.873 -9.085 -40.740 1.00 66.25 303 THR A CA 1
ATOM 2417 C C . THR A 1 303 ? 22.956 -10.222 -41.763 1.00 66.25 303 THR A C 1
ATOM 2419 O O . THR A 1 303 ? 24.049 -10.735 -42.006 1.00 66.25 303 THR A O 1
ATOM 2422 N N . PHE A 1 304 ? 21.852 -10.546 -42.443 1.00 74.38 304 PHE A N 1
ATOM 2423 C CA . PHE A 1 304 ? 21.819 -11.499 -43.556 1.00 74.38 304 PHE A CA 1
ATOM 2424 C C . PHE A 1 304 ? 22.614 -11.007 -44.778 1.00 74.38 304 PHE A C 1
ATOM 2426 O O . PHE A 1 304 ? 23.426 -11.741 -45.337 1.00 74.38 304 PHE A O 1
ATOM 2433 N N . THR A 1 305 ? 22.481 -9.733 -45.157 1.00 69.81 305 THR A N 1
ATOM 2434 C CA . THR A 1 305 ? 23.281 -9.157 -46.254 1.00 69.81 305 THR A CA 1
ATOM 2435 C C . THR A 1 305 ? 24.775 -9.140 -45.901 1.00 69.81 305 THR A C 1
ATOM 2437 O O . THR A 1 305 ? 25.625 -9.381 -46.760 1.00 69.81 305 THR A O 1
ATOM 2440 N N . HIS A 1 306 ? 25.127 -8.925 -44.628 1.00 70.62 306 HIS A N 1
ATOM 2441 C CA . HIS A 1 306 ? 26.515 -9.024 -44.177 1.00 70.62 306 HIS A CA 1
ATOM 2442 C C . HIS A 1 306 ? 27.038 -10.472 -44.197 1.00 70.62 306 HIS A C 1
ATOM 2444 O O . HIS A 1 306 ? 28.195 -10.682 -44.565 1.00 70.62 306 HIS A O 1
ATOM 2450 N N . SER A 1 307 ? 26.235 -11.480 -43.838 1.00 71.81 307 SER A N 1
ATOM 2451 C CA . SER A 1 307 ? 26.676 -12.882 -43.907 1.00 71.81 307 SER A CA 1
ATOM 2452 C C . SER A 1 307 ? 26.859 -13.349 -45.355 1.00 71.81 307 SER A C 1
ATOM 2454 O O . SER A 1 307 ? 27.887 -13.955 -45.657 1.00 71.81 307 SER A O 1
ATOM 2456 N N . LEU A 1 308 ? 25.961 -12.962 -46.270 1.00 73.88 308 LEU A N 1
ATOM 2457 C CA . LEU A 1 308 ? 26.123 -13.171 -47.715 1.00 73.88 308 LEU A CA 1
ATOM 2458 C C . LEU A 1 308 ? 27.404 -12.516 -48.251 1.00 73.88 308 LEU A C 1
ATOM 2460 O O . LEU A 1 308 ? 28.149 -13.150 -48.994 1.00 73.88 308 LEU A O 1
ATOM 2464 N N . LYS A 1 309 ? 27.717 -11.283 -47.829 1.00 70.38 309 LYS A N 1
ATOM 2465 C CA . LYS A 1 309 ? 28.967 -10.597 -48.197 1.00 70.38 309 LYS A CA 1
ATOM 2466 C C . LYS A 1 309 ? 30.214 -11.323 -47.682 1.00 70.38 309 LYS A C 1
ATOM 2468 O O . LYS A 1 309 ? 31.218 -11.369 -48.389 1.00 70.38 309 LYS A O 1
ATOM 2473 N N . THR A 1 310 ? 30.171 -11.889 -46.474 1.00 72.38 310 THR A N 1
ATOM 2474 C CA . THR A 1 310 ? 31.264 -12.729 -45.956 1.00 72.38 310 THR A CA 1
ATOM 2475 C C . THR A 1 310 ? 31.390 -14.026 -46.757 1.00 72.38 310 THR A C 1
ATOM 2477 O O . THR A 1 310 ? 32.504 -14.421 -47.074 1.00 72.38 310 THR A O 1
ATOM 2480 N N . PHE A 1 311 ? 30.274 -14.661 -47.128 1.00 73.44 311 PHE A N 1
ATOM 2481 C CA . PHE A 1 311 ? 30.280 -15.899 -47.909 1.00 73.44 311 PHE A CA 1
ATOM 2482 C C . PHE A 1 311 ? 30.817 -15.681 -49.331 1.00 73.44 311 PHE A C 1
ATOM 2484 O O . PHE A 1 311 ? 31.702 -16.411 -49.761 1.00 73.44 311 PHE A O 1
ATOM 2491 N N . ALA A 1 312 ? 30.372 -14.629 -50.025 1.00 70.69 312 ALA A N 1
ATOM 2492 C CA . ALA A 1 312 ? 30.898 -14.255 -51.339 1.00 70.69 312 ALA A CA 1
ATOM 2493 C C . ALA A 1 312 ? 32.415 -13.980 -51.295 1.00 70.69 312 ALA A C 1
ATOM 2495 O O . ALA A 1 312 ? 33.146 -14.421 -52.171 1.00 70.69 312 ALA A O 1
ATOM 2496 N N . LYS A 1 313 ? 32.910 -13.355 -50.217 1.00 65.75 313 LYS A N 1
ATOM 2497 C CA . LYS A 1 313 ? 34.348 -13.147 -49.962 1.00 65.75 313 LYS A CA 1
ATOM 2498 C C . LYS A 1 313 ? 35.162 -14.405 -49.624 1.00 65.75 313 LYS A C 1
ATOM 2500 O O . LYS A 1 313 ? 36.377 -14.294 -49.527 1.00 65.75 313 LYS A O 1
ATOM 2505 N N . ILE A 1 314 ? 34.528 -15.551 -49.379 1.00 69.06 314 ILE A N 1
ATOM 2506 C CA . ILE A 1 314 ? 35.211 -16.841 -49.151 1.00 69.06 314 ILE A CA 1
ATOM 2507 C C . ILE A 1 314 ? 35.366 -17.621 -50.470 1.00 69.06 314 ILE A C 1
ATOM 2509 O O . ILE A 1 314 ? 36.178 -18.538 -50.551 1.00 69.06 314 ILE A O 1
ATOM 2513 N N . TRP A 1 315 ? 34.616 -17.236 -51.507 1.00 53.59 315 TRP A N 1
ATOM 2514 C CA . TRP A 1 315 ? 34.678 -17.808 -52.855 1.00 53.59 315 TRP A CA 1
ATOM 2515 C C . TRP A 1 315 ? 35.533 -16.984 -53.838 1.00 53.59 315 TRP A C 1
ATOM 2517 O O . TRP A 1 315 ? 35.560 -17.321 -55.018 1.00 53.59 315 TRP A O 1
ATOM 2527 N N . ILE A 1 316 ? 36.226 -15.940 -53.355 1.00 49.97 316 ILE A N 1
ATOM 2528 C CA . ILE A 1 316 ? 37.164 -15.080 -54.106 1.00 49.97 316 ILE A CA 1
ATOM 2529 C C . ILE A 1 316 ? 38.586 -15.296 -53.582 1.00 49.97 316 ILE A C 1
ATOM 2531 O O . ILE A 1 316 ? 39.469 -15.577 -54.420 1.00 49.97 316 ILE A O 1
#

Foldseek 3Di:
DDDDDDDDDDDDDDDPPPPPPPDDDDDDPPCPPPDDDDDDQDDQDDDDDPCPDDWAKFKKFWWAFFFDKDKFKWKKKWKKKWKWKWFADPVRDIDIDTPDIATDADDPVQVVCCVPVCAHPLGHWDDDPQKTKDPWDWPNDAPDSPRGHHDIDMTIDMMMIMHMFIWIDAAPDQWIDGPPDDTPVHGLVVQWDQDPRNMIIGGDRDPQRPWRIGGQGMFIFIADPQWTAGPVRQFIFHADVVFDWDDTPNDIWGATPLRMTIDGDDDDDDDDDPDHDDDDDSSSVVRSVVSVDDVVVVVVVVVVSVVSSVVSVVVD

Sequence (316 aa):
MVILVLALAAPLQAIERLSIPQYPMICQTEKQSTLWSLPDMTDCPIPSPNISHVPISQTRNVYMLNDLEYTTQGWACRKIRKTLRKFTTLSNVPINEPVGSEILPVDEQECKRMIKNKECSLGKLIEENDLWTTANKIDASPKMWFIGSFWWTEVQSENCLLFSVQINSHWGEEGIGTSFGESNNCSYSKGLCVLSDNTVLKWEPTKDRMCRYIKIGTWEGKFLDNTWLSDDAQLALHFAKPTPKFWDCSNILEISEQGLATVTRRRSKRSHSNQKLSLVTSPEMAAKLTYLDKEMADTLTFTFTHSLKTFAKIWI

Radius of gyration: 41.91 Å; chains: 1; bounding box: 112×70×128 Å

Secondary structure (DSSP, 8-state):
------------------PPPSS------S------PPPP-PPPP--------PPEE--EEEEEE------EEEEEEEEEEEEEEEEE-TT--EEEEEEEEEEEPPPHHHHHHHHHHSEETTEE-EEETTEEE-------S-SSTTT---S-EEEEEEEEEEEEEEEB--SS----B-TTS--TT--GGGSEEE-TTS-EEEE---SGGG-SEEEEEEE-EEEETTEEEETTSS-EEE--SSPPEEEETTEEEEEPTTS-EEEE----S------------HHHHHHHHHTTSHHHHHHHHHHHHHHHHHHHTT--

pLDDT: mean 78.38, std 16.73, range [32.12, 95.56]